Protein 2OR7 (pdb70)

Secondary structure (DSSP, 8-state):
-EEEETTS-EEE--B--HHHH-S--EEEEES-HHHHTTTTEEEEE-SSSEEEESSTTEE--S-GGGTB--EEESS--GGG-EEEEEEE--TTS-EEEEEEEEEES--/----EEEEEETTS-EEE--B--HHHH-S--EEEEESSTTT-SSTTEEEEESSSSEEEESSTTEE--S-GGGTB--EEE-S--GGG-EEEEEEE--TTS-EEEEEEEEEE-SS---

Radius of gyration: 17.03 Å; Cα contacts (8 Å, |Δi|>4): 635; chains: 2; bounding box: 55×43×37 Å

Nearest PDB structures (foldseek):
  2or7-assembly1_A  TM=1.009E+00  e=4.258E-23  Mus musculus
  2or7-assembly2_B  TM=9.920E-01  e=5.106E-20  Mus musculus
  2or8-assembly2_B  TM=9.502E-01  e=4.826E-15  Mus musculus
  3bib-assembly1_X  TM=8.360E-01  e=9.864E-11  Mus musculus
  5f7h-assembly1_B  TM=8.675E-01  e=4.072E-10  Homo sapiens

Organism: Mus musculus (NCBI:txid10090)

InterPro domains:
  IPR003599 Immunoglobulin domain subtype [SM00409] (22-127)
  IPR007110 Immunoglobulin-like domain [PS50835] (16-112)
  IPR013106 Immunoglobulin V-set domain [PF07686] (23-114)
  IPR013783 Immunoglobulin-like fold [G3DSA:2.60.40.10] (19-133)
  IPR036179 Immunoglobulin-like domain superfamily [SSF48726] (25-126)
  IPR052331 T-cell immunoglobulin and mucin domain-containing protein [PTHR47009] (3-302)

CATH classification: 2.60.40.10

B-factor: mean 20.41, std 11.14, range [7.69, 69.01]

Structure (mmCIF, N/CA/C/O backbone):
data_2OR7
#
_entry.id   2OR7
#
_cell.length_a   61.490
_cell.length_b   60.410
_cell.length_c   69.110
_cell.angle_alpha   90.00
_cell.angle_beta   115.90
_cell.angle_gamma   90.00
#
_symmetry.space_group_name_H-M   'C 1 2 1'
#
loop_
_entity.id
_entity.type
_entity.pdbx_description
1 polymer 'T-cell immunoglobulin and mucin domain-containing protein 2'
2 non-polymer 'ACETATE ION'
3 water water
#
loop_
_atom_site.group_PDB
_atom_site.id
_atom_site.type_symbol
_atom_site.label_atom_id
_atom_site.label_alt_id
_atom_site.label_comp_id
_atom_site.label_asym_id
_atom_site.label_entity_id
_atom_site.label_seq_id
_atom_site.pdbx_PDB_ins_code
_atom_site.Cartn_x
_atom_site.Cartn_y
_atom_site.Cartn_z
_atom_site.occupancy
_atom_site.B_iso_or_equiv
_atom_site.auth_seq_id
_atom_site.auth_comp_id
_atom_site.auth_asym_id
_atom_site.auth_atom_id
_atom_site.pdbx_PDB_model_num
ATOM 1 N N . ALA A 1 6 ? 46.882 23.429 22.097 1.00 33.37 6 ALA A N 1
ATOM 2 C CA . ALA A 1 6 ? 47.277 22.625 20.907 1.00 32.22 6 ALA A CA 1
ATOM 3 C C . ALA A 1 6 ? 46.067 21.958 20.260 1.00 31.36 6 ALA A C 1
ATOM 4 O O . ALA A 1 6 ? 45.261 21.321 20.940 1.00 32.49 6 ALA A O 1
ATOM 6 N N . VAL A 1 7 ? 45.938 22.116 18.946 1.00 28.53 7 VAL A N 1
ATOM 7 C CA . VAL A 1 7 ? 44.832 21.508 18.219 1.00 27.30 7 VAL A CA 1
ATOM 8 C C . VAL A 1 7 ? 45.014 19.996 18.291 1.00 26.40 7 VAL A C 1
ATOM 9 O O . VAL A 1 7 ? 46.114 19.487 18.067 1.00 26.64 7 VAL A O 1
ATOM 13 N N . GLN A 1 8 ? 43.936 19.290 18.613 1.00 25.95 8 GLN A N 1
ATOM 14 C CA . GLN A 1 8 ? 43.973 17.839 18.729 1.00 25.92 8 GLN A CA 1
ATOM 15 C C . GLN A 1 8 ? 43.488 17.160 17.458 1.00 24.43 8 GLN A C 1
ATOM 16 O O . GLN A 1 8 ? 42.433 17.501 16.919 1.00 24.34 8 GLN A O 1
ATOM 22 N N . GLY A 1 9 ? 44.268 16.192 16.991 1.00 22.68 9 GLY A N 1
ATOM 23 C CA . GLY A 1 9 ? 43.910 15.447 15.799 1.00 20.00 9 GLY A CA 1
ATOM 24 C C . GLY A 1 9 ? 43.958 13.965 16.113 1.00 17.97 9 GLY A C 1
ATOM 25 O O . GLY A 1 9 ? 44.497 13.560 17.144 1.00 18.95 9 GLY A O 1
ATOM 26 N N . LEU A 1 10 ? 43.388 13.155 15.229 1.00 17.68 10 LEU A N 1
ATOM 27 C CA . LEU A 1 10 ? 43.373 11.709 15.414 1.00 17.39 10 LEU A CA 1
ATOM 28 C C . LEU A 1 10 ? 43.926 11.049 14.160 1.00 16.30 10 LEU A C 1
ATOM 29 O O . LEU A 1 10 ? 43.429 11.284 13.059 1.00 15.53 10 LEU A O 1
ATOM 34 N N . ALA A 1 11 ? 44.949 10.218 14.334 1.00 16.20 11 ALA A N 1
ATOM 35 C CA . ALA A 1 11 ? 45.581 9.537 13.209 1.00 16.68 11 ALA A CA 1
ATOM 36 C C . ALA A 1 11 ? 44.566 8.834 12.314 1.00 16.76 11 ALA A C 1
ATOM 37 O O . ALA A 1 11 ? 43.662 8.153 12.794 1.00 17.54 11 ALA A O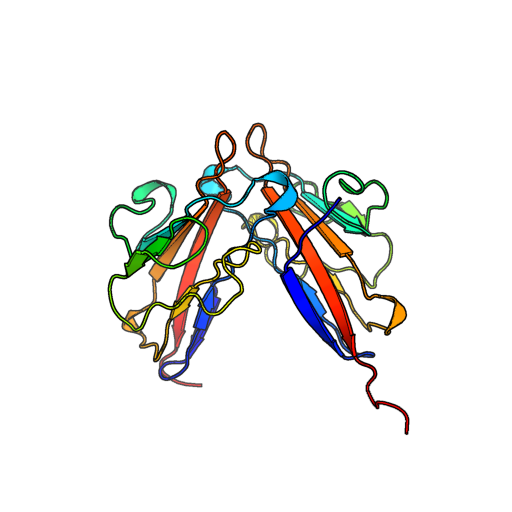 1
ATOM 39 N N . GLY A 1 12 ? 44.721 9.009 11.006 1.00 16.63 12 GLY A N 1
ATOM 40 C CA . GLY A 1 12 ? 43.812 8.381 10.067 1.00 17.28 12 GLY A CA 1
ATOM 41 C C . GLY A 1 12 ? 42.655 9.280 9.683 1.00 17.51 12 GLY A C 1
ATOM 42 O O . GLY A 1 12 ? 41.918 8.982 8.744 1.00 19.60 12 GLY A O 1
ATOM 43 N N . HIS A 1 13 ? 42.499 10.382 10.410 1.00 16.53 13 HIS A N 1
ATOM 44 C CA . HIS A 1 13 ? 41.427 11.332 10.146 1.00 16.93 13 HIS A CA 1
ATOM 45 C C . HIS A 1 13 ? 42.001 12.674 9.730 1.00 15.87 13 HIS A C 1
ATOM 46 O O . HIS A 1 13 ? 43.172 12.965 9.974 1.00 15.49 13 HIS A O 1
ATOM 53 N N . PRO A 1 14 ? 41.184 13.508 9.079 1.00 16.10 14 PRO A N 1
ATOM 54 C CA . PRO A 1 14 ? 41.693 14.817 8.672 1.00 15.46 14 PRO A CA 1
ATOM 55 C C . PRO A 1 14 ? 41.617 15.750 9.870 1.00 15.59 14 PRO A C 1
ATOM 56 O O . PRO A 1 14 ? 40.911 15.475 10.838 1.00 16.30 14 PRO A O 1
ATOM 60 N N . VAL A 1 15 ? 42.366 16.841 9.811 1.00 13.61 15 VAL A N 1
ATOM 61 C CA . VAL A 1 15 ? 42.323 17.838 10.869 1.00 14.01 15 VAL A CA 1
ATOM 62 C C . VAL A 1 15 ? 42.359 19.189 10.174 1.00 13.21 15 VAL A C 1
ATOM 63 O O . VAL A 1 15 ? 43.042 19.354 9.168 1.00 12.82 15 VAL A O 1
ATOM 67 N N . THR A 1 16 ? 41.599 20.145 10.688 1.00 12.40 16 THR A N 1
ATOM 68 C CA . THR A 1 16 ? 41.563 21.465 10.080 1.00 12.44 16 THR A CA 1
ATOM 69 C C . THR A 1 16 ? 42.075 22.542 11.025 1.00 11.87 16 THR A C 1
ATOM 70 O O . THR A 1 16 ? 41.677 22.602 12.191 1.00 13.79 16 THR A O 1
ATOM 74 N N . LEU A 1 17 ? 42.980 23.372 10.509 1.00 10.97 17 LEU A N 1
ATOM 75 C CA . LEU A 1 17 ? 43.571 24.475 11.265 1.00 10.47 17 LEU A CA 1
ATOM 76 C C . LEU A 1 17 ? 42.967 25.760 10.712 1.00 10.16 17 LEU A C 1
ATOM 77 O O . LEU A 1 17 ? 43.268 26.160 9.591 1.00 11.42 17 LEU A O 1
ATOM 82 N N . PRO A 1 18 ? 42.102 26.423 11.490 1.00 10.93 18 PRO A N 1
ATOM 83 C CA . PRO A 1 18 ? 41.481 27.658 11.009 1.00 10.58 18 PRO A CA 1
ATOM 84 C C . PRO A 1 18 ? 42.406 28.832 10.706 1.00 11.98 18 PRO A C 1
ATOM 85 O O . PRO A 1 18 ? 43.326 29.139 11.458 1.00 12.01 18 PRO A O 1
ATOM 89 N N . CYS A 1 19 ? 42.165 29.466 9.568 1.00 10.34 19 CYS A N 1
ATOM 90 C CA . CYS A 1 19 ? 42.892 30.670 9.193 1.00 10.64 19 CYS A CA 1
ATOM 91 C C . CYS A 1 19 ? 41.903 31.373 8.293 1.00 10.62 19 CYS A C 1
ATOM 92 O O . CYS A 1 19 ? 41.606 30.904 7.189 1.00 11.15 19 CYS A O 1
ATOM 95 N N . ILE A 1 20 ? 41.399 32.505 8.766 1.00 10.29 20 ILE A N 1
ATOM 96 C CA . ILE A 1 20 ? 40.374 33.240 8.048 1.00 9.72 20 ILE A CA 1
ATOM 97 C C . ILE A 1 20 ? 40.625 34.734 8.178 1.00 10.00 20 ILE A C 1
ATOM 98 O O . ILE A 1 20 ? 41.176 35.195 9.174 1.00 10.74 20 ILE A O 1
ATOM 103 N N . TYR A 1 21 ? 40.211 35.496 7.175 1.00 8.71 21 TYR A N 1
ATOM 104 C CA . TYR A 1 21 ? 40.386 36.938 7.232 1.00 8.41 21 TYR A CA 1
ATOM 105 C C . TYR A 1 21 ? 39.272 37.604 6.447 1.00 8.35 21 TYR A C 1
ATOM 106 O O . TYR A 1 21 ? 38.651 36.992 5.583 1.00 9.69 21 TYR A O 1
ATOM 115 N N . SER A 1 22 ? 39.007 38.860 6.772 1.00 8.92 22 SER A N 1
ATOM 116 C CA . SER A 1 22 ? 37.971 39.614 6.090 1.00 9.61 22 SER A CA 1
ATOM 117 C C . SER A 1 22 ? 38.495 40.134 4.760 1.00 9.66 22 SER A C 1
ATOM 118 O O . SER A 1 22 ? 39.424 40.948 4.727 1.00 11.30 22 SER A O 1
ATOM 121 N N . THR A 1 23 ? 37.908 39.664 3.665 1.00 9.54 23 THR A N 1
ATOM 122 C CA . THR A 1 23 ? 38.322 40.131 2.348 1.00 9.98 23 THR A CA 1
ATOM 123 C C . THR A 1 23 ? 37.702 41.501 2.076 1.00 11.99 23 THR A C 1
ATOM 124 O O . THR A 1 23 ? 38.165 42.244 1.209 1.00 12.95 23 THR A O 1
ATOM 128 N N . HIS A 1 24 ? 36.650 41.833 2.816 1.00 11.95 24 HIS A N 1
ATOM 129 C CA . HIS A 1 24 ? 35.996 43.125 2.655 1.00 13.28 24 HIS A CA 1
ATOM 130 C C . HIS A 1 24 ? 36.965 44.217 3.086 1.00 13.22 24 HIS A C 1
ATOM 131 O O . HIS A 1 24 ? 37.043 45.275 2.459 1.00 14.57 24 HIS A O 1
ATOM 138 N N . LEU A 1 25 ? 37.705 43.964 4.160 1.00 12.29 25 LEU A N 1
ATOM 139 C CA . LEU A 1 25 ? 38.653 44.957 4.645 1.00 11.98 25 LEU A CA 1
ATOM 140 C C . LEU A 1 25 ? 40.081 44.737 4.168 1.00 11.62 25 LEU A C 1
ATOM 141 O O . LEU A 1 25 ? 40.844 45.692 4.021 1.00 12.67 25 LEU A O 1
ATOM 146 N N . GLY A 1 26 ? 40.444 43.489 3.902 1.00 10.63 26 GLY A N 1
ATOM 147 C CA . GLY A 1 26 ? 41.801 43.228 3.467 1.00 12.27 26 GLY A CA 1
ATOM 148 C C . GLY A 1 26 ? 41.973 43.061 1.973 1.00 12.23 26 GLY A C 1
ATOM 149 O O . GLY A 1 26 ? 43.101 43.099 1.476 1.00 14.16 26 GLY A O 1
ATOM 150 N N . GLY A 1 27 ? 40.860 42.916 1.257 1.00 12.61 27 GLY A N 1
ATOM 151 C CA . GLY A 1 27 ? 40.931 42.674 -0.171 1.00 11.91 27 GLY A CA 1
ATOM 152 C C . GLY A 1 27 ? 41.239 41.192 -0.300 1.00 11.44 27 GLY A C 1
ATOM 153 O O . GLY A 1 27 ? 41.480 40.527 0.703 1.00 12.57 27 GLY A O 1
ATOM 154 N N . ILE A 1 28 ? 41.221 40.665 -1.517 1.00 9.30 28 ILE A N 1
ATOM 155 C CA . ILE A 1 28 ? 41.519 39.252 -1.726 1.00 10.38 28 ILE A CA 1
ATOM 156 C C . ILE A 1 28 ? 43.005 39.193 -2.030 1.00 11.25 28 ILE A C 1
ATOM 157 O O . ILE A 1 28 ? 43.455 39.630 -3.092 1.00 11.77 28 ILE A O 1
ATOM 162 N N . VAL A 1 29 ? 43.764 38.647 -1.085 1.00 10.83 29 VAL A N 1
ATOM 163 C CA . VAL A 1 29 ? 45.219 38.610 -1.193 1.00 9.94 29 VAL A CA 1
ATOM 164 C C . VAL A 1 29 ? 45.852 37.232 -1.005 1.00 9.25 29 VAL A C 1
ATOM 165 O O . VAL A 1 29 ? 45.223 36.311 -0.486 1.00 10.04 29 VAL A O 1
ATOM 169 N N . PRO A 1 30 ? 47.119 37.076 -1.431 1.00 9.96 30 PRO A N 1
ATOM 170 C CA . PRO A 1 30 ? 47.811 35.790 -1.291 1.00 9.50 30 PRO A CA 1
ATOM 171 C C . PRO A 1 30 ? 48.043 35.406 0.167 1.00 10.45 30 PRO A C 1
ATOM 172 O O . PRO A 1 30 ? 48.086 36.259 1.055 1.00 10.27 30 PRO A O 1
ATOM 176 N N . MET A 1 31 ? 48.197 34.111 0.405 1.00 10.13 31 MET A N 1
ATOM 177 C CA . MET A 1 31 ? 48.467 33.627 1.751 1.00 9.84 31 MET A CA 1
ATOM 178 C C . MET A 1 31 ? 49.323 32.392 1.608 1.00 10.34 31 MET A C 1
ATOM 179 O O . MET A 1 31 ? 49.452 31.837 0.517 1.00 10.40 31 MET A O 1
ATOM 184 N N . CYS A 1 32 ? 49.935 31.982 2.708 1.00 10.23 32 CYS A N 1
ATOM 185 C CA . CYS A 1 32 ? 50.737 30.778 2.685 1.00 11.05 32 CYS A CA 1
ATOM 186 C C . CYS A 1 32 ? 50.671 30.085 4.026 1.00 10.61 32 CYS A C 1
ATOM 187 O O . CYS A 1 32 ? 50.402 30.707 5.056 1.00 10.88 32 CYS A O 1
ATOM 190 N N . TRP A 1 33 ? 50.880 28.776 3.990 1.00 10.71 33 TRP A N 1
ATOM 191 C CA . TRP A 1 33 ? 50.922 27.961 5.190 1.00 10.90 33 TRP A CA 1
ATOM 192 C C . TRP A 1 33 ? 52.335 27.426 5.215 1.00 10.95 33 TRP A C 1
ATOM 193 O O . TRP A 1 33 ? 52.909 27.146 4.165 1.00 11.57 33 TRP A O 1
ATOM 204 N N . GLY A 1 34 ? 52.889 27.282 6.409 1.00 10.59 34 GLY A N 1
ATOM 205 C CA . GLY A 1 34 ? 54.234 26.757 6.525 1.00 13.05 34 GLY A CA 1
ATOM 206 C C . GLY A 1 34 ? 54.413 25.897 7.755 1.00 13.92 34 GLY A C 1
ATOM 207 O O . GLY A 1 34 ? 53.622 25.963 8.697 1.00 13.88 34 GLY A O 1
ATOM 208 N N . LEU A 1 35 ? 55.449 25.067 7.735 1.00 15.00 35 LEU A N 1
ATOM 209 C CA . LEU A 1 35 ? 55.766 24.217 8.874 1.00 16.27 35 LEU A CA 1
ATOM 210 C C . LEU A 1 35 ? 56.652 25.059 9.776 1.00 17.01 35 LEU A C 1
ATOM 211 O O . LEU A 1 35 ? 57.543 25.759 9.288 1.00 20.76 35 LEU A O 1
ATOM 216 N N . GLY A 1 36 ? 56.401 25.001 11.079 1.00 17.06 36 GLY A N 1
ATOM 217 C CA . GLY A 1 36 ? 57.189 25.770 12.023 1.00 18.35 36 GLY A CA 1
ATOM 218 C C . GLY A 1 36 ? 56.396 26.900 12.649 1.00 19.23 36 GLY A C 1
ATOM 219 O O . GLY A 1 36 ? 55.253 27.159 12.267 1.00 17.52 36 GLY A O 1
ATOM 220 N N . GLU A 1 37 ? 56.995 27.573 13.625 1.00 19.66 37 GLU A N 1
ATOM 221 C CA . GLU A 1 37 ? 56.335 28.690 14.283 1.00 21.08 37 GLU A CA 1
ATOM 222 C C . GLU A 1 37 ? 56.516 29.906 13.384 1.00 21.81 37 GLU A C 1
ATOM 223 O O . GLU A 1 37 ? 57.541 30.043 12.710 1.00 21.31 37 GLU A O 1
ATOM 229 N N . CYS A 1 38 ? 55.528 30.792 13.384 1.00 21.43 38 CYS A N 1
ATOM 230 C CA . CYS A 1 38 ? 55.561 31.972 12.522 1.00 24.18 38 CYS A CA 1
ATOM 231 C C . CYS A 1 38 ? 56.812 32.847 12.554 1.00 27.19 38 CYS A C 1
ATOM 232 O O . CYS A 1 38 ? 57.374 33.168 11.503 1.00 28.41 38 CYS A O 1
ATOM 235 N N . ARG A 1 39 ? 57.261 33.240 13.740 1.00 29.50 39 ARG A N 1
ATOM 236 C CA . ARG A 1 39 ? 58.425 34.105 13.767 1.00 33.90 39 ARG A CA 1
ATOM 237 C C . ARG A 1 39 ? 59.764 33.427 13.463 1.00 35.10 39 ARG A C 1
ATOM 238 O O . ARG A 1 39 ? 60.752 34.122 13.209 1.00 35.96 39 ARG A O 1
ATOM 246 N N . HIS A 1 40 ? 59.825 32.094 13.463 1.00 36.60 40 HIS A N 1
ATOM 247 C CA . HIS A 1 40 ? 61.108 31.462 13.156 1.00 38.69 40 HIS A CA 1
ATOM 248 C C . HIS A 1 40 ? 61.215 30.915 11.732 1.00 38.90 40 HIS A C 1
ATOM 249 O O . HIS A 1 40 ? 62.322 30.730 11.219 1.00 39.19 40 HIS A O 1
ATOM 256 N N . SER A 1 41 ? 60.078 30.702 11.073 1.00 38.75 41 SER A N 1
ATOM 257 C CA . SER A 1 41 ? 60.087 30.173 9.710 1.00 38.11 41 SER A CA 1
ATOM 258 C C . SER A 1 41 ? 59.124 30.869 8.748 1.00 36.84 41 SER A C 1
ATOM 259 O O . SER A 1 41 ? 59.362 30.902 7.539 1.00 36.44 41 SER A O 1
ATOM 262 N N . TYR A 1 42 ? 58.045 31.435 9.278 1.00 35.60 42 TYR A N 1
ATOM 263 C CA . TYR A 1 42 ? 57.056 32.061 8.416 1.00 34.27 42 TYR A CA 1
ATOM 264 C C . TYR A 1 42 ? 56.698 30.966 7.417 1.00 32.21 42 TYR A C 1
ATOM 265 O O . TYR A 1 42 ? 56.272 29.884 7.828 1.00 32.00 42 TYR A O 1
ATOM 274 N N . CYS A 1 43 ? 56.881 31.211 6.125 1.00 28.91 43 CYS A N 1
ATOM 275 C CA . CYS A 1 43 ? 56.578 30.178 5.143 1.00 26.57 43 CYS A CA 1
ATOM 276 C C . CYS A 1 43 ? 57.789 29.635 4.391 1.00 26.46 43 CYS A C 1
ATOM 277 O O . CYS A 1 43 ? 57.670 29.191 3.250 1.00 26.40 43 CYS A O 1
ATOM 280 N N . ILE A 1 44 ? 58.949 29.661 5.039 1.00 26.54 44 ILE A N 1
ATOM 281 C CA . ILE A 1 44 ? 60.177 29.152 4.433 1.00 27.53 44 ILE A CA 1
ATOM 282 C C . ILE A 1 44 ? 60.003 27.683 4.050 1.00 26.33 44 ILE A C 1
ATOM 283 O O . ILE A 1 44 ? 60.461 27.243 2.995 1.00 27.02 44 ILE A O 1
ATOM 288 N N . ARG A 1 45 ? 59.344 26.930 4.924 1.00 24.80 45 ARG A N 1
ATOM 289 C CA . ARG A 1 45 ? 59.068 25.517 4.694 1.00 23.08 45 ARG A CA 1
ATOM 290 C C . ARG A 1 45 ? 57.591 25.503 4.313 1.00 21.61 45 ARG A C 1
ATOM 291 O O . ARG A 1 45 ? 56.731 25.106 5.098 1.00 20.08 45 ARG A O 1
ATOM 299 N N . SER A 1 46 ? 57.312 25.954 3.095 1.00 20.17 46 SER A N 1
ATOM 300 C CA . SER A 1 46 ? 55.945 26.071 2.610 1.00 19.03 46 SER A CA 1
ATOM 301 C C . SER A 1 46 ? 55.153 24.793 2.403 1.00 16.77 46 SER A C 1
ATOM 302 O O . SER A 1 46 ? 55.678 23.759 1.982 1.00 18.28 46 SER A O 1
ATOM 305 N N . LEU A 1 47 ? 53.865 24.895 2.706 1.00 13.62 47 LEU A N 1
ATOM 306 C CA . LEU A 1 47 ? 52.929 23.800 2.539 1.00 13.08 47 LEU A CA 1
ATOM 307 C C . LEU A 1 47 ? 51.916 24.218 1.485 1.00 12.93 47 LEU A C 1
ATOM 308 O O . LEU A 1 47 ? 51.490 23.411 0.656 1.00 13.40 47 LEU A O 1
ATOM 313 N N . ILE A 1 48 ? 51.547 25.497 1.532 1.00 12.06 48 ILE A N 1
ATOM 314 C CA . ILE A 1 48 ? 50.555 26.066 0.628 1.00 11.91 48 ILE A CA 1
ATOM 315 C C . ILE A 1 48 ? 50.832 27.519 0.278 1.00 11.93 48 ILE A C 1
ATOM 316 O O . ILE A 1 48 ? 51.323 28.286 1.100 1.00 12.43 48 ILE A O 1
ATOM 321 N N . TRP A 1 49 ? 50.511 27.877 -0.957 1.00 12.33 49 TRP A N 1
ATOM 322 C CA . TRP A 1 49 ? 50.582 29.256 -1.418 1.00 13.05 49 TRP A CA 1
ATOM 323 C C . TRP A 1 49 ? 49.314 29.449 -2.235 1.00 12.74 49 TRP A C 1
ATOM 324 O O . TRP A 1 49 ? 48.898 28.539 -2.952 1.00 12.80 49 TRP A O 1
ATOM 335 N N . THR A 1 50 ? 48.674 30.605 -2.096 1.00 11.32 50 THR A N 1
ATOM 336 C CA . THR A 1 50 ? 47.492 30.911 -2.908 1.00 11.13 50 THR A CA 1
ATOM 337 C C . THR A 1 50 ? 47.809 32.227 -3.591 1.00 11.04 50 THR A C 1
ATOM 338 O O . THR A 1 50 ? 48.785 32.897 -3.248 1.00 13.02 50 THR A O 1
ATOM 342 N N . ASN A 1 51 ? 46.986 32.587 -4.565 1.00 11.67 51 ASN A N 1
ATOM 343 C CA . ASN A 1 51 ? 47.141 33.864 -5.244 1.00 10.94 51 ASN A CA 1
ATOM 344 C C . ASN A 1 51 ? 45.936 34.693 -4.809 1.00 11.76 51 ASN A C 1
ATOM 345 O O . ASN A 1 51 ? 45.589 35.694 -5.437 1.00 12.80 51 ASN A O 1
ATOM 350 N N . GLY A 1 52 ? 45.322 34.260 -3.707 1.00 10.55 52 GLY A N 1
ATOM 351 C CA . GLY A 1 52 ? 44.151 34.922 -3.165 1.00 10.72 52 GLY A CA 1
ATOM 352 C C . GLY A 1 52 ? 42.856 34.252 -3.591 1.00 11.02 52 GLY A C 1
ATOM 353 O O . GLY A 1 52 ? 41.852 34.323 -2.883 1.00 11.25 52 GLY A O 1
ATOM 354 N N . TYR A 1 53 ? 42.880 33.588 -4.744 1.00 10.69 53 TYR A N 1
ATOM 355 C CA . TYR A 1 53 ? 41.679 32.949 -5.277 1.00 10.38 53 TYR A CA 1
ATOM 356 C C . TYR A 1 53 ? 41.732 31.439 -5.349 1.00 11.56 53 TYR A C 1
ATOM 357 O O . TYR A 1 53 ? 40.702 30.771 -5.242 1.00 13.04 53 TYR A O 1
ATOM 366 N N . THR A 1 54 ? 42.933 30.906 -5.531 1.00 11.15 54 THR A N 1
ATOM 367 C CA . THR A 1 54 ? 43.101 29.467 -5.644 1.00 12.31 54 THR A CA 1
ATOM 368 C C . THR A 1 54 ? 44.492 29.077 -5.156 1.00 10.73 54 THR A C 1
ATOM 369 O O . THR A 1 54 ? 45.381 29.921 -5.057 1.00 11.00 54 THR A O 1
ATOM 373 N N . VAL A 1 55 ? 44.675 27.801 -4.836 1.00 10.86 55 VAL A N 1
ATOM 374 C CA . VAL A 1 55 ? 45.978 27.321 -4.396 1.00 11.24 55 VAL A CA 1
ATOM 375 C C . VAL A 1 55 ? 46.874 27.232 -5.629 1.00 12.37 55 VAL A C 1
ATOM 376 O O . VAL A 1 55 ? 46.515 26.587 -6.622 1.00 13.50 55 VAL A O 1
ATOM 380 N N . THR A 1 56 ? 48.032 27.885 -5.567 1.00 12.81 56 THR A N 1
ATOM 381 C CA . THR A 1 56 ? 48.970 27.887 -6.691 1.00 14.25 56 THR A CA 1
ATOM 382 C C . THR A 1 56 ? 50.205 27.028 -6.440 1.00 15.70 56 THR A C 1
ATOM 383 O O . THR A 1 56 ? 50.962 26.729 -7.371 1.00 17.32 56 THR A O 1
ATOM 387 N N . HIS A 1 57 ? 50.411 26.645 -5.183 1.00 14.27 57 HIS A N 1
ATOM 388 C CA . HIS A 1 57 ? 51.530 25.787 -4.800 1.00 15.95 57 HIS A CA 1
ATOM 389 C C . HIS A 1 57 ? 51.135 24.957 -3.586 1.00 14.53 57 HIS A C 1
ATOM 390 O O . HIS A 1 57 ? 50.465 25.449 -2.676 1.00 14.13 57 HIS A O 1
ATOM 397 N N . GLN A 1 58 ? 51.541 23.691 -3.578 1.00 13.78 58 GLN A N 1
ATOM 398 C CA . GLN A 1 58 ? 51.245 22.801 -2.461 1.00 14.08 58 GLN A CA 1
ATOM 399 C C . GLN A 1 58 ? 52.375 21.795 -2.302 1.00 13.58 58 GLN A C 1
ATOM 400 O O . GLN A 1 58 ? 52.868 21.256 -3.290 1.00 15.47 58 GLN A O 1
ATOM 406 N N . A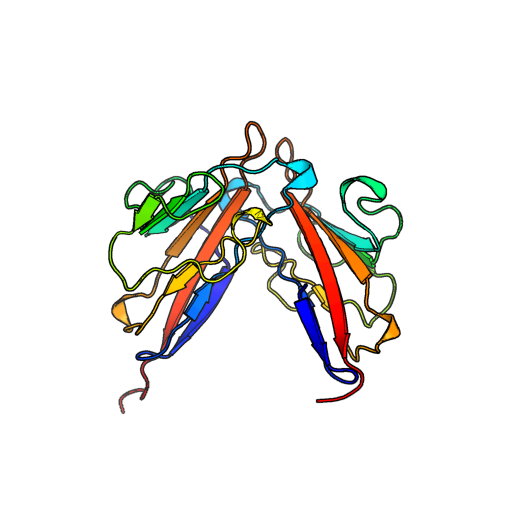RG A 1 59 ? 52.794 21.555 -1.063 1.00 13.04 59 ARG A N 1
ATOM 407 C CA . ARG A 1 59 ? 53.869 20.593 -0.799 1.00 12.61 59 ARG A CA 1
ATOM 408 C C . ARG A 1 59 ? 53.463 19.231 -1.362 1.00 14.21 59 ARG A C 1
ATOM 409 O O . ARG A 1 59 ? 54.239 18.578 -2.060 1.00 15.25 59 ARG A O 1
ATOM 417 N N . ASN A 1 60 ? 52.253 18.796 -1.028 1.00 12.65 60 ASN A N 1
ATOM 418 C CA . ASN A 1 60 ? 51.706 17.558 -1.563 1.00 11.53 60 ASN A CA 1
ATOM 419 C C . ASN A 1 60 ? 50.193 17.602 -1.409 1.00 12.24 60 ASN A C 1
ATOM 420 O O . ASN A 1 60 ? 49.655 18.505 -0.765 1.00 11.30 60 ASN A O 1
ATOM 425 N N . SER A 1 61 ? 49.511 16.649 -2.027 1.00 11.50 61 SER A N 1
ATOM 426 C CA . SER A 1 61 ? 48.055 16.613 -2.021 1.00 11.80 61 SER A CA 1
ATOM 427 C C . SER A 1 61 ? 47.337 16.486 -0.686 1.00 10.87 61 SER A C 1
ATOM 428 O O . SER A 1 61 ? 46.135 16.728 -0.620 1.00 11.80 61 SER A O 1
ATOM 431 N N . ARG A 1 62 ? 48.045 16.101 0.370 1.00 10.57 62 ARG A N 1
ATOM 432 C CA . ARG A 1 62 ? 47.409 15.981 1.673 1.00 11.98 62 ARG A CA 1
ATOM 433 C C . ARG A 1 62 ? 47.085 17.334 2.284 1.00 12.45 62 ARG A C 1
ATOM 434 O O . ARG A 1 62 ? 46.278 17.416 3.202 1.00 12.52 62 ARG A O 1
ATOM 442 N N . TYR A 1 63 ? 47.720 18.390 1.787 1.00 11.45 63 TYR A N 1
ATOM 443 C CA . TYR A 1 63 ? 47.471 19.729 2.308 1.00 11.45 63 TYR A CA 1
ATOM 444 C C . TYR A 1 63 ? 46.438 20.396 1.414 1.00 11.03 63 TYR A C 1
ATOM 445 O O . TYR A 1 63 ? 46.709 20.719 0.260 1.00 12.35 63 TYR A O 1
ATOM 454 N N . GLN A 1 64 ? 45.243 20.581 1.964 1.00 11.04 64 GLN A N 1
ATOM 455 C CA . GLN A 1 64 ? 44.128 21.142 1.219 1.00 10.82 64 GLN A CA 1
ATOM 456 C C . GLN A 1 64 ? 43.468 22.356 1.850 1.00 11.21 64 GLN A C 1
ATOM 457 O O . GLN A 1 64 ? 43.378 22.465 3.068 1.00 12.18 64 GLN A O 1
ATOM 463 N N . LEU A 1 65 ? 43.011 23.267 1.003 1.00 11.70 65 LEU A N 1
ATOM 464 C CA . LEU A 1 65 ? 42.256 24.422 1.471 1.00 11.97 65 LEU A CA 1
ATOM 465 C C . LEU A 1 65 ? 40.863 24.091 0.940 1.00 11.41 65 LEU A C 1
ATOM 466 O O . LEU A 1 65 ? 40.568 24.279 -0.241 1.00 13.40 65 LEU A O 1
ATOM 471 N N . LYS A 1 66 ? 40.018 23.558 1.816 1.00 11.14 66 LYS A N 1
ATOM 472 C CA . LYS A 1 66 ? 38.677 23.137 1.421 1.00 12.80 66 LYS A CA 1
ATOM 473 C C . LYS A 1 66 ? 37.599 24.192 1.573 1.00 13.48 66 LYS A C 1
ATOM 474 O O . LYS A 1 66 ? 36.461 23.977 1.156 1.00 14.85 66 LYS A O 1
ATOM 480 N N . GLY A 1 67 ? 37.952 25.326 2.172 1.00 13.42 67 GLY A N 1
ATOM 481 C CA . GLY A 1 67 ? 36.980 26.390 2.359 1.00 13.59 67 GLY A CA 1
ATOM 482 C C . GLY A 1 67 ? 36.911 27.321 1.169 1.00 12.55 67 GLY A C 1
ATOM 483 O O . GLY A 1 67 ? 37.571 27.090 0.155 1.00 13.29 67 GLY A O 1
ATOM 484 N N . ASN A 1 68 ? 36.101 28.370 1.280 1.00 12.54 68 ASN A N 1
ATOM 485 C CA . ASN A 1 68 ? 35.968 29.335 0.196 1.00 13.55 68 ASN A CA 1
ATOM 486 C C . ASN A 1 68 ? 37.134 30.311 0.301 1.00 11.74 68 ASN A C 1
ATOM 487 O O . ASN A 1 68 ? 37.074 31.303 1.026 1.00 12.40 68 ASN A O 1
ATOM 492 N N . ILE A 1 69 ? 38.189 30.016 -0.446 1.00 11.17 69 ILE A N 1
ATOM 493 C CA . ILE A 1 69 ? 39.408 30.812 -0.438 1.00 11.08 69 ILE A CA 1
ATOM 494 C C . ILE A 1 69 ? 39.203 32.294 -0.720 1.00 11.15 69 ILE A C 1
ATOM 495 O O . ILE A 1 69 ? 39.618 33.146 0.070 1.00 11.52 69 ILE A O 1
ATOM 500 N N . SER A 1 70 ? 38.566 32.599 -1.845 1.00 11.65 70 SER A N 1
ATOM 501 C CA . SER A 1 70 ? 38.356 33.985 -2.238 1.00 12.87 70 SER A CA 1
ATOM 502 C C . SER A 1 70 ? 37.462 34.782 -1.295 1.00 14.37 70 SER A C 1
ATOM 503 O O . SER A 1 70 ? 37.394 36.013 -1.382 1.00 14.64 70 SER A O 1
ATOM 506 N N . GLU A 1 71 ? 36.781 34.084 -0.391 1.00 13.71 71 GLU A N 1
ATOM 507 C CA . GLU A 1 71 ? 35.918 34.732 0.586 1.00 14.06 71 GLU A CA 1
ATOM 508 C C . GLU A 1 71 ? 36.602 34.850 1.936 1.00 14.15 71 GLU A C 1
ATOM 509 O O . GLU A 1 71 ? 35.985 35.251 2.927 1.00 13.99 71 GLU A O 1
ATOM 515 N N . GLY A 1 72 ? 37.884 34.493 1.968 1.00 11.38 72 GLY A N 1
ATOM 516 C CA . GLY A 1 72 ? 38.636 34.632 3.201 1.00 11.69 72 GLY A CA 1
ATOM 517 C C . GLY A 1 72 ? 38.927 33.390 4.016 1.00 10.23 72 GLY A C 1
ATOM 518 O O . GLY A 1 72 ? 39.689 33.467 4.978 1.00 11.32 72 GLY A O 1
ATOM 519 N N . ASN A 1 73 ? 38.333 32.254 3.666 1.00 10.22 73 ASN A N 1
ATOM 520 C CA . ASN A 1 73 ? 38.595 31.048 4.438 1.00 10.55 73 ASN A CA 1
ATOM 521 C C . ASN A 1 73 ? 39.749 30.267 3.845 1.00 10.16 73 ASN A C 1
ATOM 522 O O . ASN A 1 73 ? 39.585 29.506 2.886 1.00 10.57 73 ASN A O 1
ATOM 527 N N . VAL A 1 74 ? 40.928 30.473 4.422 1.00 9.41 74 VAL A N 1
ATOM 528 C CA . VAL A 1 74 ? 42.125 29.798 3.961 1.00 9.88 74 VAL A CA 1
ATOM 529 C C . VAL A 1 74 ? 42.625 28.785 4.990 1.00 9.75 74 VAL A C 1
ATOM 530 O O . VAL A 1 74 ? 43.826 28.542 5.121 1.00 9.70 74 VAL A O 1
ATOM 534 N N . SER A 1 75 ? 41.675 28.192 5.708 1.00 9.88 75 SER A N 1
ATOM 535 C CA . SER A 1 75 ? 41.973 27.177 6.717 1.00 9.35 75 SER A CA 1
ATOM 536 C C . SER A 1 75 ? 42.608 25.971 6.041 1.00 9.53 75 SER A C 1
ATOM 537 O O . SER A 1 75 ? 42.222 25.597 4.932 1.00 9.57 75 SER A O 1
ATOM 540 N N . LEU A 1 76 ? 43.584 25.375 6.714 1.00 10.46 76 LEU A N 1
ATOM 541 C CA . LEU A 1 76 ? 44.282 24.212 6.187 1.00 9.99 76 LEU A CA 1
ATOM 542 C C . LEU A 1 76 ? 43.721 22.909 6.715 1.00 10.47 76 LEU A C 1
ATOM 543 O O . LEU A 1 76 ? 43.549 22.739 7.923 1.00 11.89 76 LEU A O 1
ATOM 548 N N . THR A 1 77 ? 43.420 21.994 5.806 1.00 11.03 77 THR A N 1
ATOM 549 C CA . THR A 1 77 ? 42.965 20.679 6.212 1.00 11.55 77 THR A CA 1
ATOM 550 C C . THR A 1 77 ? 44.086 19.716 5.839 1.00 11.55 77 THR A C 1
ATOM 551 O O . THR A 1 77 ? 44.517 19.674 4.689 1.00 13.01 77 THR A O 1
ATOM 555 N N . ILE A 1 78 ? 44.597 18.986 6.823 1.00 11.12 78 ILE A N 1
ATOM 556 C CA . ILE A 1 78 ? 45.632 17.996 6.551 1.00 10.36 78 ILE A CA 1
ATOM 557 C C . ILE A 1 78 ? 44.886 16.668 6.478 1.00 11.36 78 ILE A C 1
ATOM 558 O O . ILE A 1 78 ? 44.287 16.228 7.461 1.00 12.10 78 ILE A O 1
ATOM 563 N N . GLU A 1 79 ? 44.897 16.049 5.302 1.00 11.01 79 GLU A N 1
ATOM 564 C CA . GLU A 1 79 ? 44.204 14.777 5.103 1.00 11.92 79 GLU A CA 1
ATOM 565 C C . GLU A 1 79 ? 45.023 13.584 5.599 1.00 11.42 79 GLU A C 1
ATOM 566 O O . GLU A 1 79 ? 46.250 13.630 5.610 1.00 11.95 79 GLU A O 1
ATOM 572 N N . ASN A 1 80 ? 44.330 12.522 6.007 1.00 11.49 80 ASN A N 1
ATOM 573 C CA . ASN A 1 80 ? 44.967 11.291 6.475 1.00 11.78 80 ASN A CA 1
ATOM 574 C C . ASN A 1 80 ? 46.147 11.550 7.407 1.00 11.96 80 ASN A C 1
ATOM 575 O O . ASN A 1 80 ? 47.273 11.114 7.145 1.00 11.16 80 ASN A O 1
ATOM 580 N N . THR A 1 81 ? 45.882 12.236 8.514 1.00 12.62 81 THR A N 1
ATOM 581 C CA . THR A 1 81 ? 46.944 12.564 9.454 1.00 12.67 81 THR A CA 1
ATOM 582 C C . THR A 1 81 ? 47.616 11.360 10.095 1.00 12.36 81 THR A C 1
ATOM 583 O O . THR A 1 81 ? 47.035 10.281 10.205 1.00 13.00 81 THR A O 1
ATOM 587 N N . VAL A 1 82 ? 48.864 11.564 10.492 1.00 12.04 82 VAL A N 1
ATOM 588 C CA . VAL A 1 82 ? 49.639 10.547 11.184 1.00 12.65 82 VAL A CA 1
ATOM 589 C C . VAL A 1 82 ? 50.224 11.263 12.391 1.00 12.90 82 VAL A C 1
ATOM 590 O O . VAL A 1 82 ? 50.282 12.497 12.416 1.00 12.48 82 VAL A O 1
ATOM 594 N N . VAL A 1 83 ? 50.651 10.507 13.394 1.00 13.74 83 VAL A N 1
ATOM 595 C CA . VAL A 1 83 ? 51.218 11.130 14.578 1.00 14.42 83 VAL A CA 1
ATOM 596 C C . VAL A 1 83 ? 52.394 12.028 14.206 1.00 13.73 83 VAL A C 1
ATOM 597 O O . VAL A 1 83 ? 52.656 13.028 14.875 1.00 15.38 83 VAL A O 1
ATOM 601 N N . GLY A 1 84 ? 53.075 11.684 13.114 1.00 13.00 84 GLY A N 1
ATOM 602 C CA . GLY A 1 84 ? 54.212 12.461 12.653 1.00 12.99 84 GLY A CA 1
ATOM 603 C C . GLY A 1 84 ? 53.874 13.839 12.107 1.00 13.33 84 GLY A C 1
ATOM 604 O O . GLY A 1 84 ? 54.776 14.621 11.814 1.00 15.08 84 GLY A O 1
ATOM 605 N N . ASP A 1 85 ? 52.584 14.134 11.948 1.00 12.42 85 ASP A N 1
ATOM 606 C CA . ASP A 1 85 ? 52.174 15.452 11.460 1.00 11.97 85 ASP A CA 1
ATOM 607 C C . ASP A 1 85 ? 52.158 16.439 12.622 1.00 14.08 85 ASP A C 1
ATOM 608 O O . ASP A 1 85 ? 51.976 17.637 12.423 1.00 14.48 85 ASP A O 1
ATOM 613 N N . GLY A 1 86 ? 52.329 15.938 13.839 1.00 14.09 86 GLY A N 1
ATOM 614 C CA . GLY A 1 86 ? 52.324 16.830 14.984 1.00 13.88 86 GLY A CA 1
ATOM 615 C C . GLY A 1 86 ? 53.443 17.846 14.882 1.00 12.99 86 GLY A C 1
ATOM 616 O O . GLY A 1 86 ? 54.478 17.592 14.266 1.00 15.32 86 GLY A O 1
ATOM 617 N N . GLY A 1 87 ? 53.241 19.011 15.483 1.00 12.87 87 GLY A N 1
ATOM 618 C CA . GLY A 1 87 ? 54.266 20.031 15.432 1.00 13.94 87 GLY A CA 1
ATOM 619 C C . GLY A 1 87 ? 53.678 21.395 15.157 1.00 12.82 87 GLY A C 1
ATOM 620 O O . GLY A 1 87 ? 52.458 21.540 15.054 1.00 14.29 87 GLY A O 1
ATOM 621 N N . PRO A 1 88 ? 54.528 22.419 15.039 1.00 13.16 88 PRO A N 1
ATOM 622 C CA . PRO A 1 88 ? 54.082 23.789 14.777 1.00 13.02 88 PRO A CA 1
ATOM 623 C C . PRO A 1 88 ? 53.748 24.090 13.323 1.00 12.17 88 PRO A C 1
ATOM 624 O O . PRO A 1 88 ? 54.425 23.628 12.406 1.00 13.53 88 PRO A O 1
ATOM 628 N N . TYR A 1 89 ? 52.682 24.863 13.128 1.00 11.36 89 TYR A N 1
ATOM 629 C CA . TYR A 1 89 ? 52.256 25.287 11.800 1.00 10.71 89 TYR A CA 1
ATOM 630 C C . TYR A 1 89 ? 52.005 26.780 11.863 1.00 12.03 89 TYR A C 1
ATOM 631 O O . TYR A 1 89 ? 51.608 27.299 12.907 1.00 13.18 89 TYR A O 1
ATOM 640 N N . CYS A 1 90 ? 52.236 27.460 10.746 1.00 11.31 90 CYS A N 1
ATOM 641 C CA . CYS A 1 90 ? 52.032 28.899 10.672 1.00 12.22 90 CYS A CA 1
ATOM 642 C C . CYS A 1 90 ? 51.228 29.290 9.443 1.00 11.46 90 CYS A C 1
ATOM 643 O O . CYS A 1 90 ? 51.481 28.808 8.335 1.00 11.00 90 CYS A O 1
ATOM 646 N N . CYS A 1 91 ? 50.239 30.149 9.661 1.00 10.47 91 CYS A N 1
ATOM 647 C CA . CYS A 1 91 ? 49.440 30.693 8.573 1.00 11.59 91 CYS A CA 1
ATOM 648 C C . CYS A 1 91 ? 49.814 32.168 8.432 1.00 11.31 91 CYS A C 1
ATOM 649 O O . CYS A 1 91 ? 49.927 32.874 9.432 1.00 11.08 91 CYS A O 1
ATOM 652 N N . VAL A 1 92 ? 50.033 32.621 7.203 1.00 9.70 92 VAL A N 1
ATOM 653 C CA . VAL A 1 92 ? 50.340 34.027 6.956 1.00 11.16 92 VAL A CA 1
ATOM 654 C C . VAL A 1 92 ? 49.445 34.524 5.827 1.00 10.44 92 VAL A C 1
ATOM 655 O O . VAL A 1 92 ? 49.471 33.977 4.725 1.00 10.54 92 VAL A O 1
ATOM 659 N N . VAL A 1 93 ? 48.627 35.536 6.102 1.00 10.49 93 VAL A N 1
ATOM 660 C CA . VAL A 1 93 ? 47.791 36.109 5.051 1.00 10.48 93 VAL A CA 1
ATOM 661 C C . VAL A 1 93 ? 48.468 37.434 4.735 1.00 10.10 93 VAL A C 1
ATOM 662 O O . VAL A 1 93 ? 48.562 38.311 5.595 1.00 10.66 93 VAL A O 1
ATOM 666 N N . GLU A 1 94 ? 48.957 37.559 3.505 1.00 10.85 94 GLU A N 1
ATOM 667 C CA . GLU A 1 94 ? 49.691 38.751 3.084 1.00 11.94 94 GLU A CA 1
ATOM 668 C C . GLU A 1 94 ? 48.827 39.956 2.746 1.00 11.07 94 GLU A C 1
ATOM 669 O O . GLU A 1 94 ? 48.798 40.430 1.606 1.00 11.61 94 GLU A O 1
ATOM 675 N N . ILE A 1 95 ? 48.119 40.445 3.757 1.00 10.58 95 ILE A N 1
ATOM 676 C CA . ILE A 1 95 ? 47.259 41.611 3.620 1.00 10.28 95 ILE A CA 1
ATOM 677 C C . ILE A 1 95 ? 48.204 42.812 3.642 1.00 12.05 95 ILE A C 1
ATOM 678 O O . ILE A 1 95 ? 48.829 43.090 4.662 1.00 11.83 95 ILE A O 1
ATOM 683 N N . PRO A 1 96 ? 48.323 43.541 2.520 1.00 12.16 96 PRO A N 1
ATOM 684 C CA . PRO A 1 96 ? 49.230 44.694 2.499 1.00 12.49 96 PRO A CA 1
ATOM 685 C C . PRO A 1 96 ? 49.102 45.644 3.684 1.00 13.53 96 PRO A C 1
ATOM 686 O O . PRO A 1 96 ? 48.025 46.176 3.954 1.00 13.48 96 PRO A O 1
ATOM 690 N N . GLY A 1 97 ? 50.214 45.846 4.387 1.00 14.55 97 GLY A N 1
ATOM 691 C CA . GLY A 1 97 ? 50.225 46.746 5.525 1.00 15.97 97 GLY A CA 1
ATOM 692 C C . GLY A 1 97 ? 49.643 46.195 6.809 1.00 16.10 97 GLY A C 1
ATOM 693 O O . GLY A 1 97 ? 49.663 46.871 7.836 1.00 18.06 97 GLY A O 1
ATOM 694 N N . ALA A 1 98 ? 49.130 44.969 6.769 1.00 14.59 98 ALA A N 1
ATOM 695 C CA . ALA A 1 98 ? 48.535 44.378 7.962 1.00 11.85 98 ALA A CA 1
ATOM 696 C C . ALA A 1 98 ? 48.468 42.860 7.874 1.00 10.94 98 ALA A C 1
ATOM 697 O O . ALA A 1 98 ? 47.390 42.268 7.961 1.00 11.97 98 ALA A O 1
ATOM 699 N N . PHE A 1 99 ? 49.625 42.230 7.705 1.00 11.24 99 PHE A N 1
ATOM 700 C CA . PHE A 1 99 ? 49.675 40.771 7.611 1.00 9.89 99 PHE A CA 1
ATOM 701 C C . PHE A 1 99 ? 49.009 40.107 8.813 1.00 11.01 99 PHE A C 1
ATOM 702 O O . PHE A 1 99 ? 49.134 40.570 9.949 1.00 12.19 99 PHE A O 1
ATOM 710 N N . HIS A 1 100 ? 48.291 39.019 8.552 1.00 10.62 100 HIS A N 1
ATOM 711 C CA . HIS A 1 100 ? 47.641 38.253 9.615 1.00 9.73 100 HIS A CA 1
ATOM 712 C C . HIS A 1 100 ? 48.459 36.978 9.805 1.00 10.33 100 HIS A C 1
ATOM 713 O O . HIS A 1 100 ? 48.817 36.310 8.833 1.00 10.68 100 HIS A O 1
ATOM 720 N N . PHE A 1 101 ? 48.763 36.662 11.059 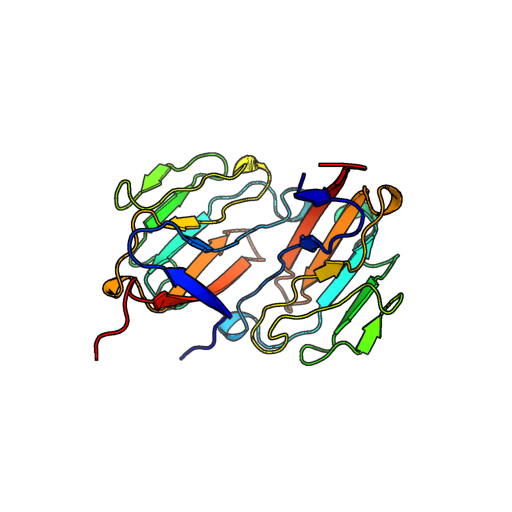1.00 9.25 101 PHE A N 1
ATOM 721 C CA . PHE A 1 101 ? 49.547 35.479 11.398 1.00 10.10 101 PHE A CA 1
ATOM 722 C C . PHE A 1 101 ? 48.792 34.615 12.391 1.00 10.79 101 PHE A C 1
ATOM 723 O O . PHE A 1 101 ? 48.084 35.130 13.251 1.00 10.86 101 PHE A O 1
ATOM 731 N N . VAL A 1 102 ? 48.934 33.299 12.262 1.00 10.97 102 VAL A N 1
ATOM 732 C CA . VAL A 1 102 ? 48.323 32.388 13.220 1.00 11.10 102 VAL A CA 1
ATOM 733 C C . VAL A 1 102 ? 49.307 31.254 13.482 1.00 11.63 102 VAL A C 1
ATOM 734 O O . VAL A 1 102 ? 49.830 30.652 12.547 1.00 12.18 102 VAL A O 1
ATOM 738 N N . ASP A 1 103 ? 49.572 30.998 14.760 1.00 10.85 103 ASP A N 1
ATOM 739 C CA . ASP A 1 103 ? 50.474 29.931 15.182 1.00 14.13 103 ASP A CA 1
ATOM 740 C C . ASP A 1 103 ? 49.658 28.784 15.761 1.00 13.23 103 ASP A C 1
ATOM 741 O O . ASP A 1 103 ? 48.770 28.998 16.590 1.00 16.01 103 ASP A O 1
ATOM 746 N N . TYR A 1 104 ? 49.954 27.570 15.317 1.00 13.12 104 TYR A N 1
ATOM 747 C CA . TYR A 1 104 ? 49.277 26.386 15.820 1.00 13.45 104 TYR A CA 1
ATOM 748 C C . TYR A 1 104 ? 50.288 25.345 16.247 1.00 13.01 104 TYR A C 1
ATOM 749 O O . TYR A 1 104 ? 51.363 25.239 15.663 1.00 13.99 104 TYR A O 1
ATOM 758 N N . MET A 1 105 ? 49.937 24.591 17.279 1.00 16.52 105 MET A N 1
ATOM 759 C CA . MET A 1 105 ? 50.770 23.485 17.733 1.00 17.65 105 MET A CA 1
ATOM 760 C C . MET A 1 105 ? 49.825 22.304 17.582 1.00 18.14 105 MET A C 1
ATOM 761 O O . MET A 1 105 ? 48.864 22.165 18.338 1.00 20.02 105 MET A O 1
ATOM 766 N N . LEU A 1 106 ? 50.073 21.473 16.576 1.00 16.13 106 LEU A N 1
ATOM 767 C CA . LEU A 1 106 ? 49.218 20.327 16.328 1.00 15.53 106 LEU A CA 1
ATOM 768 C C . LEU A 1 106 ? 49.709 19.073 17.025 1.00 15.88 106 LEU A C 1
ATOM 769 O O . LEU A 1 106 ? 50.899 18.767 17.020 1.00 16.20 106 LEU A O 1
ATOM 774 N N . GLU A 1 107 ? 48.773 18.368 17.644 1.00 17.36 107 GLU A N 1
ATOM 775 C CA . GLU A 1 107 ? 49.071 17.117 18.319 1.00 19.33 107 GLU A CA 1
ATOM 776 C C . GLU A 1 107 ? 48.130 16.059 17.769 1.00 18.68 107 GLU A C 1
ATOM 777 O O . GLU A 1 107 ? 46.919 16.125 17.972 1.00 18.88 107 GLU A O 1
ATOM 783 N N . VAL A 1 108 ? 48.685 15.092 17.051 1.00 17.82 108 VAL A N 1
ATOM 784 C CA . VAL A 1 108 ? 47.872 14.023 16.497 1.00 17.84 108 VAL A CA 1
ATOM 785 C C . VAL A 1 108 ? 48.064 12.793 17.378 1.00 18.11 108 VAL A C 1
ATOM 786 O O . VAL A 1 108 ? 49.187 12.329 17.570 1.00 18.77 108 VAL A O 1
ATOM 790 N N . LYS A 1 109 ? 46.965 12.292 17.932 1.00 19.31 109 LYS A N 1
ATOM 791 C CA . LYS A 1 109 ? 47.006 11.117 18.800 1.00 21.74 109 LYS A CA 1
ATOM 792 C C . LYS A 1 109 ? 46.950 9.848 17.972 1.00 21.32 109 LYS A C 1
ATOM 793 O O . LYS A 1 109 ? 46.253 9.793 16.959 1.00 19.88 109 LYS A O 1
ATOM 799 N N . PRO A 1 110 ? 47.674 8.802 18.400 1.00 22.77 110 PRO A N 1
ATOM 800 C CA . PRO A 1 110 ? 47.697 7.527 17.679 1.00 24.87 110 PRO A CA 1
ATOM 801 C C . PRO A 1 110 ? 46.325 6.860 17.626 1.00 27.18 110 PRO A C 1
ATOM 802 O O . PRO A 1 110 ? 45.910 6.346 16.586 1.00 26.84 110 PRO A O 1
ATOM 806 N N . GLU A 1 111 ? 45.623 6.857 18.752 1.00 30.95 111 GLU A N 1
ATOM 807 C CA . GLU A 1 111 ? 44.287 6.281 18.811 1.00 34.81 111 GLU A CA 1
ATOM 808 C C . GLU A 1 111 ? 43.356 7.186 19.613 1.00 37.32 111 GLU A C 1
ATOM 809 O O . GLU A 1 111 ? 43.799 8.111 20.316 1.00 36.37 111 GLU A O 1
ATOM 815 N N . LEU A 1 112 ? 42.074 6.829 19.513 1.00 39.61 112 LEU A N 1
ATOM 816 C CA . LEU A 1 112 ? 40.911 7.469 20.139 1.00 42.42 112 LEU A CA 1
ATOM 817 C C . LEU A 1 112 ? 39.939 8.050 19.117 1.00 43.87 112 LEU A C 1
ATOM 818 O O . LEU A 1 112 ? 38.849 7.510 18.928 1.00 44.58 112 LEU A O 1
ATOM 823 N N . MET B 1 1 ? 30.338 47.330 1.038 1.00 67.44 1 MET B N 1
ATOM 824 C CA . MET B 1 1 ? 29.107 46.786 1.673 1.00 67.34 1 MET B CA 1
ATOM 825 C C . MET B 1 1 ? 29.341 45.487 2.466 1.00 67.05 1 MET B C 1
ATOM 826 O O . MET B 1 1 ? 29.000 45.439 3.640 1.00 67.30 1 MET B O 1
ATOM 831 N N . GLU B 1 2 ? 29.925 44.451 1.850 1.00 66.40 2 GLU B N 1
ATOM 832 C CA . GLU B 1 2 ? 30.170 43.172 2.543 1.00 65.50 2 GLU B CA 1
ATOM 833 C C . GLU B 1 2 ? 30.913 42.066 1.781 1.00 64.47 2 GLU B C 1
ATOM 834 O O . GLU B 1 2 ? 31.467 42.286 0.700 1.00 64.69 2 GLU B O 1
ATOM 840 N N . SER B 1 3 ? 30.906 40.884 2.407 1.00 63.01 3 SER B N 1
ATOM 841 C CA . SER B 1 3 ? 31.502 39.624 1.930 1.00 61.13 3 SER B CA 1
ATOM 842 C C . SER B 1 3 ? 31.860 38.820 3.182 1.00 59.63 3 SER B C 1
ATOM 843 O O . SER B 1 3 ? 32.460 39.363 4.104 1.00 59.86 3 SER B O 1
ATOM 846 N N . HIS B 1 4 ? 31.501 37.536 3.243 1.00 57.33 4 HIS B N 1
ATOM 847 C CA . HIS B 1 4 ? 31.789 36.750 4.459 1.00 54.80 4 HIS B CA 1
ATOM 848 C C . HIS B 1 4 ? 32.175 35.272 4.308 1.00 52.68 4 HIS B C 1
ATOM 849 O O . HIS B 1 4 ? 32.401 34.774 3.207 1.00 52.91 4 HIS B O 1
ATOM 856 N N . THR B 1 5 ? 32.230 34.597 5.459 1.00 49.33 5 THR B N 1
ATOM 857 C CA . THR B 1 5 ? 32.556 33.173 5.583 1.00 45.86 5 THR B CA 1
ATOM 858 C C . THR B 1 5 ? 31.342 32.521 6.284 1.00 42.62 5 THR B C 1
ATOM 859 O O . THR B 1 5 ? 30.966 32.945 7.379 1.00 39.98 5 THR B O 1
ATOM 863 N N . ALA B 1 6 ? 30.756 31.490 5.660 1.00 39.15 6 ALA B N 1
ATOM 864 C CA . ALA B 1 6 ? 29.521 30.823 6.133 1.00 36.87 6 ALA B CA 1
ATOM 865 C C . ALA B 1 6 ? 29.473 29.742 7.233 1.00 34.29 6 ALA B C 1
ATOM 866 O O . ALA B 1 6 ? 29.372 28.552 6.924 1.00 34.39 6 ALA B O 1
ATOM 868 N N . VAL B 1 7 ? 29.478 30.142 8.505 1.00 29.80 7 VAL B N 1
ATOM 869 C CA . VAL B 1 7 ? 29.399 29.170 9.605 1.00 26.92 7 VAL B CA 1
ATOM 870 C C . VAL B 1 7 ? 27.963 28.672 9.778 1.00 25.47 7 VAL B C 1
ATOM 871 O O . VAL B 1 7 ? 27.014 29.449 9.684 1.00 23.77 7 VAL B O 1
ATOM 875 N N . GLN B 1 8 ? 27.814 27.376 10.041 1.00 24.01 8 GLN B N 1
ATOM 876 C CA . GLN B 1 8 ? 26.494 26.766 10.195 1.00 24.32 8 GLN B CA 1
ATOM 877 C C . GLN B 1 8 ? 26.193 26.345 11.631 1.00 22.54 8 GLN B C 1
ATOM 878 O O . GLN B 1 8 ? 27.005 25.678 12.273 1.00 22.48 8 GLN B O 1
ATOM 884 N N . GLY B 1 9 ? 25.017 26.727 12.118 1.00 19.87 9 GLY B N 1
ATOM 885 C CA . GLY B 1 9 ? 24.615 26.367 13.462 1.00 18.50 9 GLY B CA 1
ATOM 886 C C . GLY B 1 9 ? 23.247 25.711 13.461 1.00 18.23 9 GLY B C 1
ATOM 887 O O . GLY B 1 9 ? 22.523 25.769 12.467 1.00 17.24 9 GLY B O 1
ATOM 888 N N . LEU B 1 10 ? 22.899 25.077 14.576 1.00 17.46 10 LEU B N 1
ATOM 889 C CA . LEU B 1 10 ? 21.604 24.418 14.717 1.00 17.03 10 LEU B CA 1
ATOM 890 C C . LEU B 1 10 ? 20.888 25.038 15.909 1.00 16.47 10 LEU B C 1
ATOM 891 O O . LEU B 1 10 ? 21.431 25.067 17.012 1.00 17.81 10 LEU B O 1
ATOM 896 N N . ALA B 1 11 ? 19.674 25.535 15.690 1.00 16.48 11 ALA B N 1
ATOM 897 C CA . ALA B 1 11 ? 18.905 26.167 16.760 1.00 17.67 11 ALA B CA 1
ATOM 898 C C . ALA B 1 11 ? 18.814 25.294 18.006 1.00 18.58 11 ALA B C 1
ATOM 899 O O . ALA B 1 11 ? 18.540 24.096 17.924 1.00 20.27 11 ALA B O 1
ATOM 901 N N . GLY B 1 12 ? 19.045 25.911 19.160 1.00 18.13 12 GLY B N 1
ATOM 902 C CA . GLY B 1 12 ? 18.993 25.192 20.421 1.00 19.47 12 GLY B CA 1
ATOM 903 C C . GLY B 1 12 ? 20.339 24.623 20.814 1.00 19.52 12 GLY B C 1
ATOM 904 O O . GLY B 1 12 ? 20.485 24.023 21.880 1.00 21.57 12 GLY B O 1
ATOM 905 N N . HIS B 1 13 ? 21.330 24.808 19.950 1.00 19.03 13 HIS B N 1
ATOM 906 C CA . HIS B 1 13 ? 22.667 24.301 20.214 1.00 18.99 13 HIS B CA 1
ATOM 907 C C . HIS B 1 13 ? 23.702 25.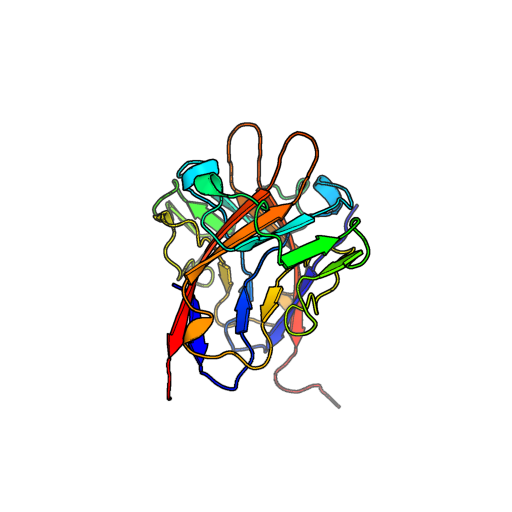400 20.062 1.00 18.44 13 HIS B C 1
ATOM 908 O O . HIS B 1 13 ? 23.443 26.427 19.435 1.00 17.14 13 HIS B O 1
ATOM 915 N N . PRO B 1 14 ? 24.889 25.204 20.648 1.00 18.09 14 PRO B N 1
ATOM 916 C CA . PRO B 1 14 ? 25.927 26.227 20.538 1.00 17.28 14 PRO B CA 1
ATOM 917 C C . PRO B 1 14 ? 26.631 26.190 19.188 1.00 16.86 14 PRO B C 1
ATOM 918 O O . PRO B 1 14 ? 26.616 25.176 18.488 1.00 18.13 14 PRO B O 1
ATOM 922 N N . VAL B 1 15 ? 27.234 27.313 18.821 1.00 15.15 15 VAL B N 1
ATOM 923 C CA . VAL B 1 15 ? 27.981 27.403 17.582 1.00 14.83 15 VAL B CA 1
ATOM 924 C C . VAL B 1 15 ? 29.222 28.226 17.896 1.00 13.63 15 VAL B C 1
ATOM 925 O O . VAL B 1 15 ? 29.166 29.152 18.708 1.00 14.40 15 VAL B O 1
ATOM 929 N N . THR B 1 16 ? 30.339 27.878 17.274 1.00 12.95 16 THR B N 1
ATOM 930 C CA . THR B 1 16 ? 31.586 28.591 17.511 1.00 14.23 16 THR B CA 1
ATOM 931 C C . THR B 1 16 ? 32.117 29.229 16.240 1.00 14.91 16 THR B C 1
ATOM 932 O O . THR B 1 16 ? 32.150 28.600 15.186 1.00 15.74 16 THR B O 1
ATOM 936 N N . LEU B 1 17 ? 32.512 30.494 16.351 1.00 13.28 17 LEU B N 1
ATOM 937 C CA . LEU B 1 17 ? 33.061 31.242 15.223 1.00 13.22 17 LEU B CA 1
ATOM 938 C C . LEU B 1 17 ? 34.546 31.408 15.513 1.00 13.57 17 LEU B C 1
ATOM 939 O O . LEU B 1 17 ? 34.935 32.168 16.396 1.00 13.26 17 LEU B O 1
ATOM 944 N N . PRO B 1 18 ? 35.399 30.691 14.776 1.00 13.69 18 PRO B N 1
ATOM 945 C CA . PRO B 1 18 ? 36.841 30.799 15.014 1.00 13.69 18 PRO B CA 1
ATOM 946 C C . PRO B 1 18 ? 37.496 32.146 14.730 1.00 13.66 18 PRO B C 1
ATOM 947 O O . PRO B 1 18 ? 37.292 32.749 13.682 1.00 14.79 18 PRO B O 1
ATOM 951 N N . CYS B 1 19 ? 38.279 32.617 15.693 1.00 11.33 19 CYS B N 1
ATOM 952 C CA . CYS B 1 19 ? 39.028 33.852 15.533 1.00 11.11 19 CYS B CA 1
ATOM 953 C C . CYS B 1 19 ? 40.270 33.619 16.358 1.00 11.68 19 CYS B C 1
ATOM 954 O O . CYS B 1 19 ? 40.200 33.513 17.583 1.00 11.96 19 CYS B O 1
ATOM 957 N N . ILE B 1 20 ? 41.404 33.545 15.675 1.00 11.61 20 ILE B N 1
ATOM 958 C CA . ILE B 1 20 ? 42.673 33.245 16.318 1.00 12.29 20 ILE B CA 1
ATOM 959 C C . ILE B 1 20 ? 43.790 34.105 15.728 1.00 12.50 20 ILE B C 1
ATOM 960 O O . ILE B 1 20 ? 43.743 34.479 14.556 1.00 12.75 20 ILE B O 1
ATOM 965 N N . TYR B 1 21 ? 44.793 34.431 16.539 1.00 11.39 21 TYR B N 1
ATOM 966 C CA . TYR B 1 21 ? 45.912 35.219 16.044 1.00 10.95 21 TYR B CA 1
ATOM 967 C C . TYR B 1 21 ? 47.186 34.836 16.786 1.00 11.81 21 TYR B C 1
ATOM 968 O O . TYR B 1 21 ? 47.136 34.301 17.901 1.00 12.25 21 TYR B O 1
ATOM 977 N N . SER B 1 22 ? 48.324 35.086 16.150 1.00 11.77 22 SER B N 1
ATOM 978 C CA . SER B 1 22 ? 49.620 34.777 16.744 1.00 12.85 22 SER B CA 1
ATOM 979 C C . SER B 1 22 ? 49.997 35.869 17.729 1.00 12.79 22 SER B C 1
ATOM 980 O O . SER B 1 22 ? 50.151 37.028 17.347 1.00 13.63 22 SER B O 1
ATOM 983 N N . THR B 1 23 ? 50.129 35.504 19.000 1.00 14.34 23 THR B N 1
ATOM 984 C CA . THR B 1 23 ? 50.501 36.482 20.011 1.00 14.87 23 THR B CA 1
ATOM 985 C C . THR B 1 23 ? 51.993 36.773 19.955 1.00 17.66 23 THR B C 1
ATOM 986 O O . THR B 1 23 ? 52.442 37.814 20.431 1.00 17.62 23 THR B O 1
ATOM 990 N N . HIS B 1 24 ? 52.769 35.865 19.372 1.00 18.57 24 HIS B N 1
ATOM 991 C CA . HIS B 1 24 ? 54.204 36.103 19.266 1.00 20.20 24 HIS B CA 1
ATOM 992 C C . HIS B 1 24 ? 54.470 37.211 18.253 1.00 20.89 24 HIS B C 1
ATOM 993 O O . HIS B 1 24 ? 55.408 37.990 18.407 1.00 22.59 24 HIS B O 1
ATOM 1000 N N . LEU B 1 25 ? 53.633 37.283 17.222 1.00 18.83 25 LEU B N 1
ATOM 1001 C CA . LEU B 1 25 ? 53.794 38.302 16.193 1.00 18.99 25 LEU B CA 1
ATOM 1002 C C . LEU B 1 25 ? 53.002 39.572 16.464 1.00 18.32 25 LEU B C 1
ATOM 1003 O O . LEU B 1 25 ? 53.435 40.663 16.098 1.00 19.13 25 LEU B O 1
ATOM 1008 N N . GLY B 1 26 ? 51.847 39.445 17.106 1.00 17.24 26 GLY B N 1
ATOM 1009 C CA . GLY B 1 26 ? 51.048 40.631 17.354 1.00 16.82 26 GLY B CA 1
ATOM 1010 C C . GLY B 1 26 ? 50.957 41.062 18.801 1.00 17.29 26 GLY B C 1
ATOM 1011 O O . GLY B 1 26 ? 50.305 42.060 19.107 1.00 17.85 26 GLY B O 1
ATOM 1012 N N . GLY B 1 27 ? 51.633 40.332 19.683 1.00 15.77 27 GLY B N 1
ATOM 1013 C CA . GLY B 1 27 ? 51.571 40.640 21.100 1.00 16.86 27 GLY B CA 1
ATOM 1014 C C . GLY B 1 27 ? 50.237 40.147 21.625 1.00 16.93 27 GLY B C 1
ATOM 1015 O O . GLY B 1 27 ? 49.460 39.564 20.873 1.00 17.74 27 GLY B O 1
ATOM 1016 N N . ILE B 1 28 ? 49.973 40.349 22.911 1.00 16.68 28 ILE B N 1
ATOM 1017 C CA . ILE B 1 28 ? 48.700 39.938 23.495 1.00 16.68 28 ILE B CA 1
ATOM 1018 C C . ILE B 1 28 ? 47.892 41.223 23.586 1.00 16.93 28 ILE B C 1
ATOM 1019 O O . ILE B 1 28 ? 48.187 42.099 24.400 1.00 17.40 28 ILE B O 1
ATOM 1024 N N . VAL B 1 29 ? 46.865 41.332 22.748 1.00 15.03 29 VAL B N 1
ATOM 1025 C CA . VAL B 1 29 ? 46.069 42.554 22.680 1.00 13.39 29 VAL B CA 1
ATOM 1026 C C . VAL B 1 29 ? 44.557 42.397 22.848 1.00 13.67 29 VAL B C 1
ATOM 1027 O O . VAL B 1 29 ? 44.016 41.304 22.720 1.00 14.33 29 VAL B O 1
ATOM 1031 N N . PRO B 1 30 ? 43.857 43.506 23.126 1.00 13.17 30 PRO B N 1
ATOM 1032 C CA . PRO B 1 30 ? 42.403 43.467 23.300 1.00 12.85 30 PRO B CA 1
ATOM 1033 C C . PRO B 1 30 ? 41.717 43.095 21.990 1.00 12.94 30 PRO B C 1
ATOM 1034 O O . PRO B 1 30 ? 42.260 43.322 20.901 1.00 11.97 30 PRO B O 1
ATOM 1038 N N . MET B 1 31 ? 40.530 42.511 22.104 1.00 12.81 31 MET B N 1
ATOM 1039 C CA . MET B 1 31 ? 39.746 42.146 20.933 1.00 11.90 31 MET B CA 1
ATOM 1040 C C . MET B 1 31 ? 38.287 42.328 21.284 1.00 13.02 31 MET B C 1
ATOM 1041 O O . MET B 1 31 ? 37.923 42.418 22.458 1.00 13.43 31 MET B O 1
ATOM 1046 N N . CYS B 1 32 ? 37.447 42.407 20.265 1.00 12.98 32 CYS B N 1
ATOM 1047 C CA . CYS B 1 32 ? 36.029 42.524 20.508 1.00 13.82 32 CYS B CA 1
ATOM 1048 C C . CYS B 1 32 ? 35.263 41.795 19.419 1.00 13.50 32 CYS B C 1
ATOM 1049 O O . CYS B 1 32 ? 35.763 41.594 18.303 1.00 12.35 32 CYS B O 1
ATOM 1052 N N . TRP B 1 33 ? 34.067 41.353 19.779 1.00 12.07 33 TRP B N 1
ATOM 1053 C CA . TRP B 1 33 ? 33.165 40.690 18.855 1.00 12.21 33 TRP B CA 1
ATOM 1054 C C . TRP B 1 33 ? 31.990 41.627 18.717 1.00 13.27 33 TRP B C 1
ATOM 1055 O O . TRP B 1 33 ? 31.506 42.167 19.712 1.00 13.85 33 TRP B O 1
ATOM 1066 N N . GLY B 1 34 ? 31.523 41.813 17.491 1.00 12.58 34 GLY B N 1
ATOM 1067 C CA . GLY B 1 34 ? 30.391 42.691 17.288 1.00 13.76 34 GLY B CA 1
ATOM 1068 C C . GLY B 1 34 ? 29.344 42.097 16.370 1.00 15.26 34 GLY B C 1
ATOM 1069 O O . GLY B 1 34 ? 29.624 41.187 15.590 1.00 13.45 34 GLY B O 1
ATOM 1070 N N . LEU B 1 35 ? 28.120 42.596 16.494 1.00 16.32 35 LEU B N 1
ATOM 1071 C CA . LEU B 1 35 ? 27.024 42.159 15.643 1.00 17.57 35 LEU B CA 1
ATOM 1072 C C . LEU B 1 35 ? 27.143 42.960 14.360 1.00 17.63 35 LEU B C 1
ATOM 1073 O O . LEU B 1 35 ? 27.332 44.170 14.402 1.00 20.89 35 LEU B O 1
ATOM 1078 N N . GLY B 1 36 ? 27.026 42.291 13.221 1.00 17.22 36 GLY B N 1
ATOM 1079 C CA . GLY B 1 36 ? 27.126 42.991 11.957 1.00 17.54 36 GLY B CA 1
ATOM 1080 C C . GLY B 1 36 ? 28.463 42.799 11.272 1.00 17.34 36 GLY B C 1
ATOM 1081 O O . GLY B 1 36 ? 29.368 42.161 11.808 1.00 15.97 36 GLY B O 1
ATOM 1082 N N . GLU B 1 37 ? 28.579 43.364 10.076 1.00 19.17 37 GLU B N 1
ATOM 1083 C CA . GLU B 1 37 ? 29.798 43.261 9.282 1.00 21.13 37 GLU B CA 1
ATOM 1084 C C . GLU B 1 37 ? 30.924 44.111 9.845 1.00 21.18 37 GLU B C 1
ATOM 1085 O O . GLU B 1 37 ? 30.691 45.116 10.515 1.00 21.18 37 GLU B O 1
ATOM 1091 N N . CYS B 1 38 ? 32.151 43.702 9.549 1.00 20.60 38 CYS B N 1
ATOM 1092 C CA . CYS B 1 38 ? 33.318 44.417 10.021 1.00 22.79 38 CYS B CA 1
ATOM 1093 C C . CYS B 1 38 ? 33.371 45.847 9.501 1.00 27.06 38 CYS B C 1
ATOM 1094 O O . CYS B 1 38 ? 33.033 46.123 8.349 1.00 27.75 38 CYS B O 1
ATOM 1097 N N . ARG B 1 39 ? 33.820 46.743 10.373 1.00 32.22 39 ARG B N 1
ATOM 1098 C CA . ARG B 1 39 ? 33.900 48.166 10.092 1.00 38.44 39 ARG B CA 1
ATOM 1099 C C . ARG B 1 39 ? 32.625 48.696 9.473 1.00 41.55 39 ARG B C 1
ATOM 1100 O O . ARG B 1 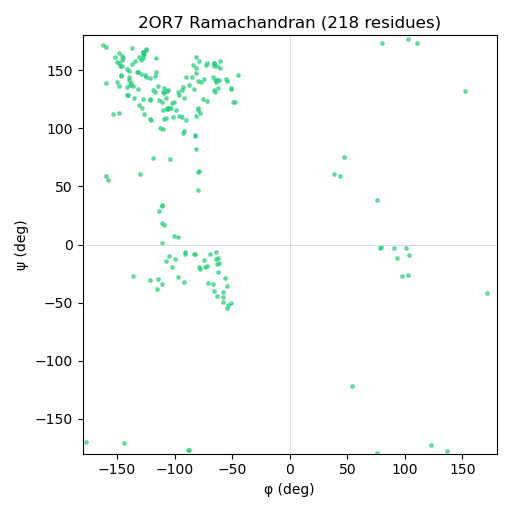39 ? 32.514 48.982 8.282 1.00 42.72 39 ARG B O 1
ATOM 1108 N N . HIS B 1 40 ? 31.671 48.815 10.380 1.00 44.92 40 HIS B N 1
ATOM 1109 C CA . HIS B 1 40 ? 30.306 49.261 10.192 1.00 47.85 40 HIS B CA 1
ATOM 1110 C C . HIS B 1 40 ? 29.956 48.869 11.609 1.00 49.17 40 HIS B C 1
ATOM 1111 O O . HIS B 1 40 ? 29.274 49.575 12.352 1.00 50.19 40 HIS B O 1
ATOM 1118 N N . SER B 1 41 ? 30.491 47.705 11.957 1.00 50.34 41 SER B N 1
ATOM 1119 C CA . SER B 1 41 ? 30.323 47.109 13.263 1.00 51.07 41 SER B CA 1
ATOM 1120 C C . SER B 1 41 ? 31.675 46.693 13.836 1.00 51.14 41 SER B C 1
ATOM 1121 O O . SER B 1 41 ? 31.919 45.511 14.081 1.00 51.69 41 SER B O 1
ATOM 1124 N N . TYR B 1 42 ? 32.562 47.666 14.021 1.00 50.63 42 TYR B N 1
ATOM 1125 C CA . TYR B 1 42 ? 33.866 47.408 14.619 1.00 49.52 42 TYR B CA 1
ATOM 1126 C C . TYR B 1 42 ? 33.528 47.348 16.106 1.00 47.37 42 TYR B C 1
ATOM 1127 O O . TYR B 1 42 ? 34.168 47.966 16.960 1.00 47.39 42 TYR B O 1
ATOM 1136 N N . CYS B 1 43 ? 32.469 46.589 16.375 1.00 43.79 43 CYS B N 1
ATOM 1137 C CA . CYS B 1 43 ? 31.932 46.371 17.704 1.00 40.40 43 CYS B CA 1
ATOM 1138 C C . CYS B 1 43 ? 31.156 47.575 18.214 1.00 40.53 43 CYS B C 1
ATOM 1139 O O . CYS B 1 43 ? 31.236 47.928 19.390 1.00 40.26 43 CYS B O 1
ATOM 1142 N N . ILE B 1 44 ? 30.412 48.207 17.309 1.00 40.78 44 ILE B N 1
ATOM 1143 C CA . ILE B 1 44 ? 29.578 49.348 17.661 1.00 40.88 44 ILE B CA 1
ATOM 1144 C C . ILE B 1 44 ? 28.508 48.759 18.571 1.00 39.98 44 ILE B C 1
ATOM 1145 O O . ILE B 1 44 ? 28.032 49.402 19.506 1.00 40.42 44 ILE B O 1
ATOM 1150 N N . ARG B 1 45 ? 28.147 47.516 18.269 1.00 38.59 45 ARG B N 1
ATOM 1151 C CA . ARG B 1 45 ? 27.173 46.744 19.029 1.00 37.08 45 ARG B CA 1
ATOM 1152 C C . ARG B 1 45 ? 27.968 45.536 19.517 1.00 35.21 45 ARG B C 1
ATOM 1153 O O . ARG B 1 45 ? 27.834 44.426 18.996 1.00 33.94 45 ARG B O 1
ATOM 1161 N N . SER B 1 46 ? 28.813 45.781 20.513 1.00 32.36 46 SER B N 1
ATOM 1162 C CA . SER B 1 46 ? 29.686 44.765 21.086 1.00 29.69 46 SER B CA 1
ATOM 1163 C C . SER B 1 46 ? 28.993 43.611 21.799 1.00 27.42 46 SER B C 1
ATOM 1164 O O . SER B 1 46 ? 27.986 43.790 22.484 1.00 28.77 46 SER B O 1
ATOM 1167 N N . LEU B 1 47 ? 29.553 42.420 21.623 1.00 22.12 47 LEU B N 1
ATOM 1168 C CA . LEU B 1 47 ? 29.042 41.212 22.253 1.00 20.53 47 LEU B CA 1
ATOM 1169 C C . LEU B 1 47 ? 30.056 40.775 23.300 1.00 19.38 47 LEU B C 1
ATOM 1170 O O . LEU B 1 47 ? 29.699 40.245 24.352 1.00 19.97 47 LEU B O 1
ATOM 1175 N N . ILE B 1 48 ? 31.326 41.016 22.988 1.00 18.09 48 ILE B N 1
ATOM 1176 C CA . ILE B 1 48 ? 32.441 40.646 23.851 1.00 18.89 48 ILE B CA 1
ATOM 1177 C C . ILE B 1 48 ? 33.584 41.647 23.747 1.00 17.63 48 ILE B C 1
ATOM 1178 O O . ILE B 1 48 ? 33.844 42.208 22.682 1.00 16.81 48 ILE B O 1
ATOM 1183 N N . TRP B 1 49 ? 34.262 41.859 24.868 1.00 18.03 49 TRP B N 1
ATOM 1184 C CA . TRP B 1 49 ? 35.433 42.720 24.919 1.00 18.37 49 TRP B CA 1
ATOM 1185 C C . TRP B 1 49 ? 36.422 42.003 25.816 1.00 17.91 49 TRP B C 1
ATOM 1186 O O . TRP B 1 49 ? 36.033 41.432 26.833 1.00 17.53 49 TRP B O 1
ATOM 1197 N N . THR B 1 50 ? 37.690 41.993 25.426 1.00 16.39 50 THR B N 1
ATOM 1198 C CA . THR B 1 50 ? 38.717 41.386 26.264 1.00 16.19 50 THR B CA 1
ATOM 1199 C C . THR B 1 50 ? 39.775 42.449 26.481 1.00 16.60 50 THR B C 1
ATOM 1200 O O . THR B 1 50 ? 39.772 43.487 25.811 1.00 16.54 50 THR B O 1
ATOM 1204 N N . ASN B 1 51 ? 40.672 42.191 27.425 1.00 16.78 51 ASN B N 1
ATOM 1205 C CA . ASN B 1 51 ? 41.769 43.108 27.693 1.00 16.91 51 ASN B CA 1
ATOM 1206 C C . ASN B 1 51 ? 43.024 42.405 27.188 1.00 17.09 51 ASN B C 1
ATOM 1207 O O . ASN B 1 51 ? 44.148 42.771 27.531 1.00 17.63 51 ASN B O 1
ATOM 1212 N N . GLY B 1 52 ? 42.803 41.388 26.359 1.00 16.04 52 GLY B N 1
ATOM 1213 C CA . GLY B 1 52 ? 43.886 40.601 25.806 1.00 15.81 52 GLY B CA 1
ATOM 1214 C C . GLY B 1 52 ? 44.032 39.261 26.507 1.00 16.17 52 GLY B C 1
ATOM 1215 O O . GLY B 1 52 ? 44.508 38.288 25.919 1.00 16.08 52 GLY B O 1
ATOM 1216 N N . TYR B 1 53 ? 43.597 39.197 27.764 1.00 17.20 53 TYR B N 1
ATOM 1217 C CA . TYR B 1 53 ? 43.731 37.973 28.544 1.00 18.05 53 TYR B CA 1
ATOM 1218 C C . TYR B 1 53 ? 42.425 37.391 29.064 1.00 18.16 53 TYR B C 1
ATOM 1219 O O . TYR B 1 53 ? 42.306 36.176 29.228 1.00 20.06 53 TYR B O 1
ATOM 1228 N N . THR B 1 54 ? 41.455 38.253 29.338 1.00 19.67 54 THR B N 1
ATOM 1229 C CA . THR B 1 54 ? 40.170 37.799 29.853 1.00 21.74 54 THR B CA 1
ATOM 1230 C C . THR B 1 54 ? 39.028 38.659 29.329 1.00 21.59 54 THR B C 1
ATOM 1231 O O . THR B 1 54 ? 39.236 39.798 28.912 1.00 21.23 54 THR B O 1
ATOM 1235 N N . VAL B 1 55 ? 37.820 38.106 29.353 1.00 21.54 55 VAL B N 1
ATOM 1236 C CA . VAL B 1 55 ? 36.643 38.838 28.908 1.00 21.63 55 VAL B CA 1
ATOM 1237 C C . VAL B 1 55 ? 36.339 39.897 29.960 1.00 22.62 55 VAL B C 1
ATOM 1238 O O . VAL B 1 55 ? 36.160 39.577 31.135 1.00 22.83 55 VAL B O 1
ATOM 1242 N N . THR B 1 56 ? 36.292 41.156 29.538 1.00 22.83 56 THR B N 1
ATOM 1243 C CA . THR B 1 56 ? 36.018 42.256 30.451 1.00 23.95 56 THR B CA 1
ATOM 1244 C C . THR B 1 56 ? 34.598 42.790 30.301 1.00 25.53 56 THR B C 1
ATOM 1245 O O . THR B 1 56 ? 34.137 43.596 31.112 1.00 25.86 56 THR B O 1
ATOM 1249 N N . HIS B 1 57 ? 33.909 42.340 29.258 1.00 25.61 57 HIS B N 1
ATOM 1250 C CA . HIS B 1 57 ? 32.535 42.750 29.000 1.00 26.64 57 HIS B CA 1
ATOM 1251 C C . HIS B 1 57 ? 31.845 41.753 28.083 1.00 26.84 57 HIS B C 1
ATOM 1252 O O . HIS B 1 57 ? 32.440 41.266 27.122 1.00 24.80 57 HIS B O 1
ATOM 1259 N N . GLN B 1 58 ? 30.589 41.454 28.392 1.00 26.44 58 GLN B N 1
ATOM 1260 C CA . GLN B 1 58 ? 29.789 40.533 27.592 1.00 27.87 58 GLN B CA 1
ATOM 1261 C C . GLN B 1 58 ? 28.367 41.074 27.540 1.00 28.03 58 GLN B C 1
ATOM 1262 O O . GLN B 1 58 ? 27.830 41.503 28.563 1.00 29.09 58 GLN B O 1
ATOM 1268 N N . ARG B 1 59 ? 27.756 41.069 26.359 1.00 26.99 59 ARG B N 1
ATOM 1269 C CA . ARG B 1 59 ? 26.390 41.566 26.239 1.00 27.96 59 ARG B CA 1
ATOM 1270 C C . ARG B 1 59 ? 25.478 40.770 27.167 1.00 27.44 59 ARG B C 1
ATOM 1271 O O . ARG B 1 59 ? 24.637 41.335 27.867 1.00 27.73 59 ARG B O 1
ATOM 1279 N N . ASN B 1 60 ? 25.643 39.452 27.152 1.00 27.41 60 ASN B N 1
ATOM 1280 C CA . ASN B 1 60 ? 24.882 38.559 28.016 1.00 27.24 60 ASN B CA 1
ATOM 1281 C C . ASN B 1 60 ? 25.597 37.215 28.077 1.00 26.80 60 ASN B C 1
ATOM 1282 O O . ASN B 1 60 ? 26.560 36.983 27.343 1.00 25.34 60 ASN B O 1
ATOM 1287 N N . SER B 1 61 ? 25.133 36.332 28.956 1.00 25.94 61 SER B N 1
ATOM 1288 C CA . SER B 1 61 ? 25.760 35.028 29.146 1.00 26.09 61 SER B CA 1
ATOM 1289 C C . SER B 1 61 ? 25.779 34.084 27.945 1.00 25.13 61 SER B C 1
ATOM 1290 O O . SER B 1 61 ? 26.471 33.065 27.978 1.00 25.19 61 SER B O 1
ATOM 1293 N N . ARG B 1 62 ? 25.032 34.408 26.892 1.00 24.10 62 ARG B N 1
ATOM 1294 C CA . ARG B 1 62 ? 25.004 33.551 25.708 1.00 23.45 62 ARG B CA 1
ATOM 1295 C C . ARG B 1 62 ? 26.282 33.651 24.880 1.00 21.72 62 ARG B C 1
ATOM 1296 O O . ARG B 1 62 ? 26.572 32.772 24.072 1.00 21.79 62 ARG B O 1
ATOM 1304 N N . TYR B 1 63 ? 27.044 34.722 25.079 1.00 20.12 63 TYR B N 1
ATOM 1305 C CA . TYR B 1 63 ? 28.281 34.911 24.329 1.00 19.69 63 TYR B CA 1
ATOM 1306 C C . TYR B 1 63 ? 29.475 34.566 25.210 1.00 19.91 63 TYR B C 1
ATOM 1307 O O . TYR B 1 63 ? 29.711 35.205 26.237 1.00 21.21 63 TYR B O 1
ATOM 1316 N N . GLN B 1 64 ? 30.229 33.551 24.799 1.00 19.50 64 GLN B N 1
ATOM 1317 C CA . GLN B 1 64 ? 31.368 33.079 25.576 1.00 20.04 64 GLN B CA 1
ATOM 1318 C C . GLN B 1 64 ? 32.644 32.871 24.769 1.00 18.66 64 GLN B C 1
ATOM 1319 O O . GLN B 1 64 ? 32.593 32.530 23.591 1.00 18.18 64 GLN B O 1
ATOM 1325 N N . LEU B 1 65 ? 33.787 33.082 25.416 1.00 18.20 65 LEU B N 1
ATOM 1326 C CA . LEU B 1 65 ? 35.081 32.832 24.788 1.00 17.94 65 LEU B CA 1
ATOM 1327 C C . LEU B 1 65 ? 35.615 31.647 25.584 1.00 18.74 65 LEU B C 1
ATOM 1328 O O . LEU B 1 65 ? 36.116 31.813 26.698 1.00 19.93 65 LEU B O 1
ATOM 1333 N N . LYS B 1 66 ? 35.489 30.452 25.017 1.00 18.38 66 LYS B N 1
ATOM 1334 C CA . LYS B 1 66 ? 35.913 29.229 25.693 1.00 19.62 66 LYS B CA 1
ATOM 1335 C C . LYS B 1 66 ? 37.344 28.768 25.456 1.00 20.10 66 LYS B C 1
ATOM 1336 O O . LYS B 1 66 ? 37.811 27.834 26.112 1.00 21.39 66 LYS B O 1
ATOM 1342 N N . GLY B 1 67 ? 38.041 29.410 24.525 1.00 18.80 67 GLY B N 1
ATOM 1343 C CA . GLY B 1 67 ? 39.408 29.015 24.242 1.00 18.60 67 GLY B CA 1
ATOM 1344 C C . GLY B 1 67 ? 40.420 29.731 25.112 1.00 18.85 67 GLY B C 1
ATOM 1345 O O . GLY B 1 67 ? 40.050 30.503 25.996 1.00 19.19 67 GLY B O 1
ATOM 1346 N N . ASN B 1 68 ? 41.700 29.473 24.867 1.00 19.38 68 ASN B N 1
ATOM 1347 C CA . ASN B 1 68 ? 42.761 30.112 25.635 1.00 19.56 68 ASN B CA 1
ATOM 1348 C C . ASN B 1 68 ? 43.016 31.493 25.043 1.00 18.67 68 ASN B C 1
ATOM 1349 O O . ASN B 1 68 ? 43.791 31.653 24.102 1.00 17.84 68 ASN B O 1
ATOM 1354 N N . ILE B 1 69 ? 42.341 32.484 25.611 1.00 17.44 69 ILE B N 1
ATOM 1355 C CA . ILE B 1 69 ? 42.436 33.862 25.152 1.00 16.78 69 ILE B CA 1
ATOM 1356 C C . ILE B 1 69 ? 43.854 34.425 25.070 1.00 17.32 69 ILE B C 1
ATOM 1357 O O . ILE B 1 69 ? 44.257 34.947 24.031 1.00 15.94 69 ILE B O 1
ATOM 1362 N N . SER B 1 70 ? 44.617 34.315 26.153 1.00 18.01 70 SER B N 1
ATOM 1363 C CA . SER B 1 70 ? 45.976 34.854 26.166 1.00 19.44 70 SER B CA 1
ATOM 1364 C C . SER B 1 70 ? 46.908 34.195 25.154 1.00 19.39 70 SER B C 1
ATOM 1365 O O . SER B 1 70 ? 47.975 34.731 24.848 1.00 21.05 70 SER B O 1
ATOM 1368 N N . GLU B 1 71 ? 46.516 33.033 24.641 1.00 18.54 71 GLU B N 1
ATOM 1369 C CA . GLU B 1 71 ? 47.328 32.332 23.656 1.00 19.43 71 GLU B CA 1
ATOM 1370 C C . GLU B 1 71 ? 46.848 32.627 22.238 1.00 18.03 71 GLU B C 1
ATOM 1371 O O . GLU B 1 71 ? 47.332 32.046 21.264 1.00 17.97 71 GLU B O 1
ATOM 1377 N N . GLY B 1 72 ? 45.890 33.542 22.135 1.00 15.84 72 GLY B N 1
ATOM 1378 C CA . GLY B 1 72 ? 45.398 33.940 20.829 1.00 15.08 72 GLY B CA 1
ATOM 1379 C C . GLY B 1 72 ? 44.092 33.346 20.348 1.00 15.53 72 GLY B C 1
ATOM 1380 O O . GLY B 1 72 ? 43.631 33.701 19.266 1.00 14.46 72 GLY B O 1
ATOM 1381 N N . ASN B 1 73 ? 43.491 32.442 21.115 1.00 13.33 73 ASN B N 1
ATOM 1382 C CA . ASN B 1 73 ? 42.225 31.855 20.688 1.00 13.37 73 ASN B CA 1
ATOM 1383 C C . ASN B 1 73 ? 41.071 32.656 21.276 1.00 13.14 73 ASN B C 1
ATOM 1384 O O . ASN B 1 73 ? 40.669 32.449 22.423 1.00 13.44 73 ASN B O 1
ATOM 1389 N N . VAL B 1 74 ? 40.555 33.589 20.482 1.00 12.72 74 VAL B N 1
ATOM 1390 C CA . VAL B 1 74 ? 39.456 34.436 20.910 1.00 11.53 74 VAL B CA 1
ATOM 1391 C C . VAL B 1 74 ? 38.176 34.110 20.141 1.00 10.56 74 VAL B C 1
ATOM 1392 O O . VAL B 1 74 ? 37.344 34.982 19.868 1.00 11.22 74 VAL B O 1
ATOM 1396 N N . SER B 1 75 ? 38.025 32.829 19.820 1.00 11.24 75 SER B N 1
ATOM 1397 C CA . SER B 1 75 ? 36.858 32.339 19.098 1.00 11.60 75 SER B CA 1
ATOM 1398 C C . SER B 1 75 ? 35.609 32.533 19.952 1.00 12.40 75 SER B C 1
ATOM 1399 O O . SER B 1 75 ? 35.634 32.313 21.169 1.00 13.51 75 SER B O 1
ATOM 1402 N N . LEU B 1 76 ? 34.520 32.944 19.310 1.00 11.96 76 LEU B N 1
ATOM 1403 C CA . LEU B 1 76 ? 33.253 33.179 19.992 1.00 12.57 76 LEU B CA 1
ATOM 1404 C C . LEU B 1 76 ? 32.317 31.976 19.967 1.00 13.60 76 LEU B C 1
ATOM 1405 O O . LEU B 1 76 ? 32.110 31.360 18.923 1.00 14.33 76 LEU B O 1
ATOM 1410 N N . THR B 1 77 ? 31.756 31.641 21.122 1.00 14.51 77 THR B N 1
ATOM 1411 C CA . THR B 1 77 ? 30.786 30.561 21.180 1.00 15.96 77 THR B CA 1
ATOM 1412 C C . THR B 1 77 ? 29.464 31.210 21.554 1.00 15.78 77 THR B C 1
ATOM 1413 O O . THR B 1 77 ? 29.379 31.936 22.546 1.00 16.46 77 THR B O 1
ATOM 1417 N N . ILE B 1 78 ? 28.447 30.986 20.729 1.00 15.79 78 ILE B N 1
ATOM 1418 C CA . ILE B 1 78 ? 27.120 31.522 20.991 1.00 16.71 78 ILE B CA 1
ATOM 1419 C C . ILE B 1 78 ? 26.304 30.338 21.476 1.00 17.36 78 ILE B C 1
ATOM 1420 O O . ILE B 1 78 ? 26.120 29.362 20.747 1.00 17.41 78 ILE B O 1
ATOM 1425 N N . GLU B 1 79 ? 25.837 30.424 22.716 1.00 19.13 79 GLU B N 1
ATOM 1426 C CA . GLU B 1 79 ? 25.057 29.350 23.317 1.00 21.38 79 GLU B CA 1
ATOM 1427 C C . GLU B 1 79 ? 23.576 29.423 22.963 1.00 20.63 79 GLU B C 1
ATOM 1428 O O . GLU B 1 79 ? 23.046 30.493 22.667 1.00 20.98 79 GLU B O 1
ATOM 1434 N N . ASN B 1 80 ? 22.923 28.266 22.998 1.00 21.88 80 ASN B N 1
ATOM 1435 C CA . ASN B 1 80 ? 21.490 28.157 22.744 1.00 21.98 80 ASN B CA 1
ATOM 1436 C C . ASN B 1 80 ? 21.008 29.083 21.629 1.00 20.30 80 ASN B C 1
ATOM 1437 O O . ASN B 1 80 ? 20.159 29.949 21.845 1.00 20.20 80 ASN B O 1
ATOM 1442 N N . THR B 1 81 ? 21.541 28.886 20.429 1.00 19.59 81 THR B N 1
ATOM 1443 C CA . THR B 1 81 ? 21.169 29.726 19.297 1.00 17.67 81 THR B CA 1
ATOM 1444 C C . THR B 1 81 ? 19.717 29.586 18.870 1.00 17.11 81 THR B C 1
ATOM 1445 O O . THR B 1 81 ? 19.064 28.575 19.135 1.00 17.98 81 THR B O 1
ATOM 1449 N N . VAL B 1 82 ? 19.218 30.632 18.223 1.00 15.52 82 VAL B N 1
ATOM 1450 C CA . VAL B 1 82 ? 17.869 30.648 17.676 1.00 14.88 82 VAL B CA 1
ATOM 1451 C C . VAL B 1 82 ? 18.062 31.090 16.234 1.00 14.89 82 VAL B C 1
ATOM 1452 O O . VAL B 1 82 ? 19.093 31.672 15.897 1.00 14.22 82 VAL B O 1
ATOM 1456 N N . VAL B 1 83 ? 17.096 30.797 15.375 1.00 14.44 83 VAL B N 1
ATOM 1457 C CA . VAL B 1 83 ? 17.212 31.168 13.973 1.00 14.52 83 VAL B CA 1
ATOM 1458 C C . VAL B 1 83 ? 17.477 32.664 13.841 1.00 15.28 83 VAL B C 1
ATOM 1459 O O . VAL B 1 83 ? 18.235 33.088 12.965 1.00 15.17 83 VAL B O 1
ATOM 1463 N N . GLY B 1 84 ? 16.878 33.448 14.735 1.00 15.15 84 GLY B N 1
ATOM 1464 C CA . GLY B 1 84 ? 17.057 34.890 14.715 1.00 15.64 84 GLY B CA 1
ATOM 1465 C C . GLY B 1 84 ? 18.470 35.380 14.984 1.00 14.46 84 GLY B C 1
ATOM 1466 O O . GLY B 1 84 ? 18.728 36.580 14.891 1.00 15.22 84 GLY B O 1
ATOM 1467 N N . ASP B 1 85 ? 19.380 34.476 15.341 1.00 13.22 85 ASP B N 1
ATOM 1468 C CA . ASP B 1 85 ? 20.776 34.850 15.588 1.00 13.25 85 ASP B CA 1
ATOM 1469 C C . ASP B 1 85 ? 21.544 34.918 14.276 1.00 13.47 85 ASP B C 1
ATOM 1470 O O . ASP B 1 85 ? 22.693 35.349 14.244 1.00 13.61 85 ASP B O 1
ATOM 1475 N N . GLY B 1 86 ? 20.908 34.483 13.194 1.00 13.23 86 GLY B N 1
ATOM 1476 C CA . GLY B 1 86 ? 21.571 34.473 11.903 1.00 13.09 86 GLY B CA 1
ATOM 1477 C C . GLY B 1 86 ? 22.020 35.828 11.398 1.00 12.27 86 GLY B C 1
ATOM 1478 O O . GLY B 1 86 ? 21.507 36.871 11.813 1.00 13.91 86 GLY B O 1
ATOM 1479 N N . GLY B 1 87 ? 22.991 35.817 10.495 1.00 11.15 87 GLY B N 1
ATOM 1480 C CA . GLY B 1 87 ? 23.457 37.072 9.945 1.00 10.97 87 GLY B CA 1
ATOM 1481 C C . GLY B 1 87 ? 24.933 37.324 10.136 1.00 11.23 87 GLY B C 1
ATOM 1482 O O . GLY B 1 87 ? 25.672 36.453 10.594 1.00 10.35 87 GLY B O 1
ATOM 1483 N N . PRO B 1 88 ? 25.392 38.530 9.789 1.00 11.31 88 PRO B N 1
ATOM 1484 C CA . PRO B 1 88 ? 26.802 38.896 9.917 1.00 11.37 88 PRO B CA 1
ATOM 1485 C C . PRO B 1 88 ? 27.297 39.174 11.331 1.00 11.30 88 PRO B C 1
ATOM 1486 O O . PRO B 1 88 ? 26.586 39.751 12.152 1.00 12.11 88 PRO B O 1
ATOM 1490 N N . TYR B 1 89 ? 28.530 38.741 11.587 1.00 11.67 89 TYR B N 1
ATOM 1491 C CA . TYR B 1 89 ? 29.226 38.947 12.854 1.00 11.11 89 TYR B CA 1
ATOM 1492 C C . TYR B 1 89 ? 30.645 39.350 12.499 1.00 11.42 89 TYR B C 1
ATOM 1493 O O . TYR B 1 89 ? 31.133 39.025 11.412 1.00 12.55 89 TYR B O 1
ATOM 1502 N N . CYS B 1 90 ? 31.306 40.056 13.410 1.00 10.73 90 CYS B N 1
ATOM 1503 C CA . CYS B 1 90 ? 32.673 40.500 13.168 1.00 11.27 90 CYS B CA 1
ATOM 1504 C C . CYS B 1 90 ? 33.591 40.302 14.362 1.00 10.74 90 CYS B C 1
ATOM 1505 O O . CYS B 1 90 ? 33.211 40.578 15.502 1.00 10.37 90 CYS B O 1
ATOM 1508 N N . CYS B 1 91 ? 34.792 39.803 14.088 1.00 10.72 91 CYS B N 1
ATOM 1509 C CA . CYS B 1 91 ? 35.822 39.634 15.106 1.00 11.50 91 CYS B CA 1
ATOM 1510 C C . CYS B 1 91 ? 36.887 40.690 14.810 1.00 12.47 91 CYS B C 1
ATOM 1511 O O . CYS B 1 91 ? 37.332 40.822 13.669 1.00 10.48 91 CYS B O 1
ATOM 1514 N N . VAL B 1 92 ? 37.287 41.444 15.827 1.00 10.61 92 VAL B N 1
ATOM 1515 C CA . VAL B 1 92 ? 38.315 42.462 15.650 1.00 12.95 92 VAL B CA 1
ATOM 1516 C C . VAL B 1 92 ? 39.407 42.282 16.695 1.00 12.17 92 VAL B C 1
ATOM 1517 O O . VAL B 1 92 ? 39.135 42.385 17.889 1.00 13.08 92 VAL B O 1
ATOM 1521 N N . VAL B 1 93 ? 40.630 41.999 16.253 1.00 11.80 93 VAL B N 1
ATOM 1522 C CA . VAL B 1 93 ? 41.754 41.854 17.180 1.00 12.29 93 VAL B CA 1
ATOM 1523 C C . VAL B 1 93 ? 42.586 43.117 16.976 1.00 12.26 93 VAL B C 1
ATOM 1524 O O . VAL B 1 93 ? 43.109 43.359 15.886 1.00 11.77 93 VAL B O 1
ATOM 1528 N N . GLU B 1 94 ? 42.694 43.916 18.032 1.00 12.05 94 GLU B N 1
ATOM 1529 C CA . GLU B 1 94 ? 43.385 45.202 17.967 1.00 13.48 94 GLU B CA 1
ATOM 1530 C C . GLU B 1 94 ? 44.904 45.190 18.030 1.00 14.29 94 GLU B C 1
ATOM 1531 O O . GLU B 1 94 ? 45.507 45.750 18.944 1.00 14.83 94 GLU B O 1
ATOM 1537 N N . ILE B 1 95 ? 45.516 44.554 17.039 1.00 12.14 95 ILE B N 1
ATOM 1538 C CA . ILE B 1 95 ? 46.963 44.487 16.937 1.00 14.08 95 ILE B CA 1
ATOM 1539 C C . ILE B 1 95 ? 47.368 45.826 16.309 1.00 14.88 95 ILE B C 1
ATOM 1540 O O . ILE B 1 95 ? 47.080 46.083 15.143 1.00 15.17 95 ILE B O 1
ATOM 1545 N N . PRO B 1 96 ? 48.023 46.708 17.083 1.00 16.46 96 PRO B N 1
ATOM 1546 C CA . PRO B 1 96 ? 48.434 48.012 16.549 1.00 16.97 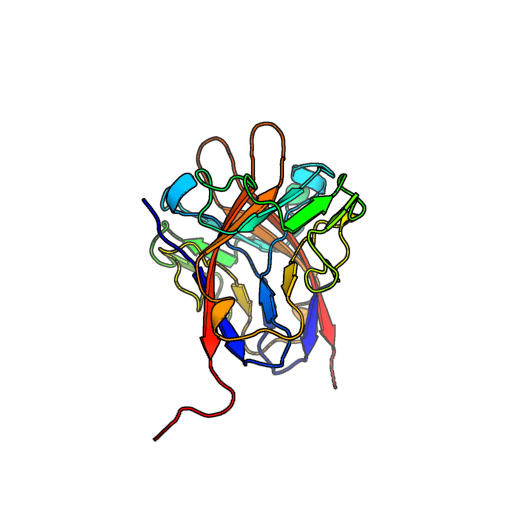96 PRO B CA 1
ATOM 1547 C C . PRO B 1 96 ? 49.163 47.949 15.211 1.00 16.56 96 PRO B C 1
ATOM 1548 O O . PRO B 1 96 ? 50.186 47.279 15.081 1.00 16.31 96 PRO B O 1
ATOM 1552 N N . GLY B 1 97 ? 48.620 48.651 14.221 1.00 16.72 97 GLY B N 1
ATOM 1553 C CA . GLY B 1 97 ? 49.231 48.678 12.903 1.00 16.96 97 GLY B CA 1
ATOM 1554 C C . GLY B 1 97 ? 48.953 47.461 12.039 1.00 15.85 97 GLY B C 1
ATOM 1555 O O . GLY B 1 97 ? 49.397 47.395 10.894 1.00 17.42 97 GLY B O 1
ATOM 1556 N N . ALA B 1 98 ? 48.229 46.486 12.578 1.00 14.21 98 ALA B N 1
ATOM 1557 C CA . ALA B 1 98 ? 47.912 45.287 11.814 1.00 13.27 98 ALA B CA 1
ATOM 1558 C C . ALA B 1 98 ? 46.684 44.585 12.385 1.00 12.32 98 ALA B C 1
ATOM 1559 O O . ALA B 1 98 ? 46.728 43.400 12.716 1.00 11.54 98 ALA B O 1
ATOM 1561 N N . PHE B 1 99 ? 45.587 45.325 12.494 1.00 11.36 99 PHE B N 1
ATOM 1562 C CA . PHE B 1 99 ? 44.351 44.768 13.026 1.00 11.33 99 PHE B CA 1
ATOM 1563 C C . PHE B 1 99 ? 43.944 43.535 12.241 1.00 11.35 99 PHE B C 1
ATOM 1564 O O . PHE B 1 99 ? 44.115 43.481 11.020 1.00 12.12 99 PHE B O 1
ATOM 1572 N N . HIS B 1 100 ? 43.418 42.544 12.950 1.00 11.73 100 HIS B N 1
ATOM 1573 C CA . HIS B 1 100 ? 42.929 41.329 12.313 1.00 10.73 100 HIS B CA 1
ATOM 1574 C C . HIS B 1 100 ? 41.411 41.377 12.379 1.00 11.07 100 HIS B C 1
ATOM 1575 O O . HIS B 1 100 ? 40.831 41.555 13.448 1.00 10.38 100 HIS B O 1
ATOM 1582 N N . PHE B 1 101 ? 40.779 41.238 11.222 1.00 9.14 101 PHE B N 1
ATOM 1583 C CA . PHE B 1 101 ? 39.329 41.262 11.118 1.00 10.34 101 PHE B CA 1
ATOM 1584 C C . PHE B 1 101 ? 38.860 39.962 10.500 1.00 11.00 101 PHE B C 1
ATOM 1585 O O . PHE B 1 101 ? 39.522 39.425 9.612 1.00 12.07 101 PHE B O 1
ATOM 1593 N N . VAL B 1 102 ? 37.724 39.4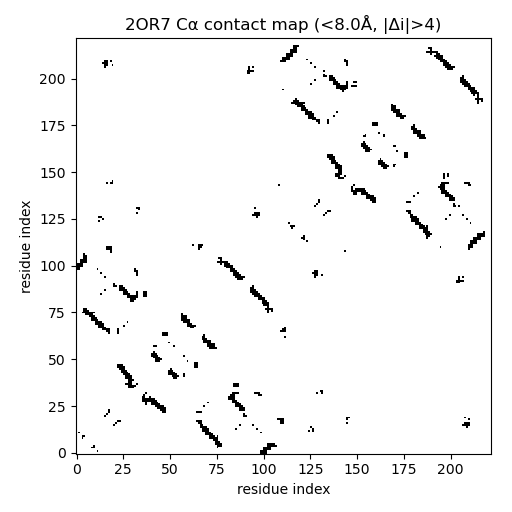60 10.970 1.00 10.49 102 VAL B N 1
ATOM 1594 C CA . VAL B 1 102 ? 37.123 38.280 10.373 1.00 11.30 102 VAL B CA 1
ATOM 1595 C C . VAL B 1 102 ? 35.635 38.567 10.241 1.00 11.43 102 VAL B C 1
ATOM 1596 O O . VAL B 1 102 ? 34.980 38.961 11.207 1.00 11.57 102 VAL B O 1
ATOM 1600 N N . ASP B 1 103 ? 35.124 38.407 9.028 1.00 10.65 103 ASP B N 1
ATOM 1601 C CA . ASP B 1 103 ? 33.713 38.609 8.746 1.00 12.06 103 ASP B CA 1
ATOM 1602 C C . ASP B 1 103 ? 33.044 37.244 8.692 1.00 13.86 103 ASP B C 1
ATOM 1603 O O . ASP B 1 103 ? 33.448 36.381 7.909 1.00 18.59 103 ASP B O 1
ATOM 1608 N N . TYR B 1 104 ? 32.036 37.039 9.529 1.00 12.81 104 TYR B N 1
ATOM 1609 C CA . TYR B 1 104 ? 31.316 35.777 9.527 1.00 13.24 104 TYR B CA 1
ATOM 1610 C C . TYR B 1 104 ? 29.868 35.969 9.123 1.00 13.08 104 TYR B C 1
ATOM 1611 O O . TYR B 1 104 ? 29.270 37.016 9.370 1.00 13.83 104 TYR B O 1
ATOM 1620 N N . MET B 1 105 ? 29.316 34.954 8.473 1.00 13.55 105 MET B N 1
ATOM 1621 C CA . MET B 1 105 ? 27.911 34.966 8.097 1.00 14.51 105 MET B CA 1
ATOM 1622 C C . MET B 1 105 ? 27.383 33.719 8.788 1.00 14.75 105 MET B C 1
ATOM 1623 O O . MET B 1 105 ? 27.704 32.600 8.389 1.00 16.75 105 MET B O 1
ATOM 1628 N N . LEU B 1 106 ? 26.600 33.904 9.843 1.00 12.32 106 LEU B N 1
ATOM 1629 C CA . LEU B 1 106 ? 26.074 32.764 10.572 1.00 13.14 106 LEU B CA 1
ATOM 1630 C C . LEU B 1 106 ? 24.715 32.326 10.067 1.00 12.68 106 LEU B C 1
ATOM 1631 O O . LEU B 1 106 ? 23.791 33.131 9.960 1.00 13.29 106 LEU B O 1
ATOM 1636 N N . GLU B 1 107 ? 24.612 31.044 9.730 1.00 12.95 107 GLU B N 1
ATOM 1637 C CA . GLU B 1 107 ? 23.349 30.473 9.295 1.00 13.72 107 GLU B CA 1
ATOM 1638 C C . GLU B 1 107 ? 22.892 29.545 10.413 1.00 14.49 107 GLU B C 1
ATOM 1639 O O . GLU B 1 107 ? 23.565 28.558 10.712 1.00 16.23 107 GLU B O 1
ATOM 1645 N N . VAL B 1 108 ? 21.770 29.870 11.045 1.00 13.79 108 VAL B N 1
ATOM 1646 C CA . VAL B 1 108 ? 21.238 29.010 12.098 1.00 14.39 108 VAL B CA 1
ATOM 1647 C C . VAL B 1 108 ? 20.021 28.295 11.527 1.00 14.45 108 VAL B C 1
ATOM 1648 O O . VAL B 1 108 ? 19.032 28.931 11.157 1.00 15.29 108 VAL B O 1
ATOM 1652 N N . LYS B 1 109 ? 20.109 26.972 11.437 1.00 15.71 109 LYS B N 1
ATOM 1653 C CA . LYS B 1 109 ? 19.011 26.171 10.906 1.00 17.55 109 LYS B CA 1
ATOM 1654 C C . LYS B 1 109 ? 18.075 25.765 12.034 1.00 18.11 109 LYS B C 1
ATOM 1655 O O . LYS B 1 109 ? 18.516 25.517 13.154 1.00 17.95 109 LYS B O 1
ATOM 1661 N N . PRO B 1 110 ? 16.763 25.711 11.76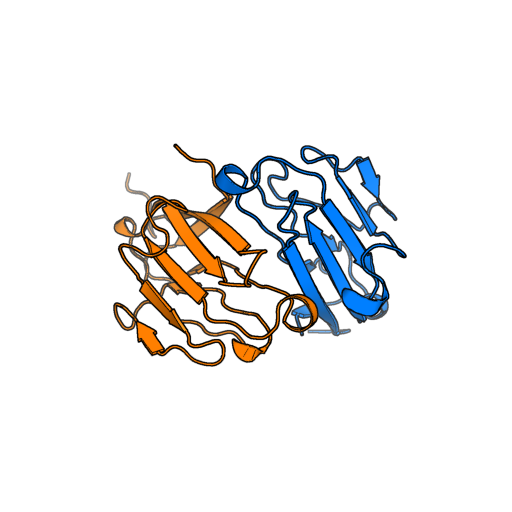0 1.00 18.39 110 PRO B N 1
ATOM 1662 C CA . PRO B 1 110 ? 15.833 25.307 12.820 1.00 19.18 110 PRO B CA 1
ATOM 1663 C C . PRO B 1 110 ? 16.023 23.802 13.045 1.00 19.21 110 PRO B C 1
ATOM 1664 O O . PRO B 1 110 ? 16.496 23.102 12.149 1.00 18.33 110 PRO B O 1
ATOM 1668 N N . GLU B 1 111 ? 15.683 23.304 14.230 1.00 20.28 111 GLU B N 1
ATOM 1669 C CA . GLU B 1 111 ? 15.846 21.874 14.503 1.00 21.45 111 GLU B CA 1
ATOM 1670 C C . GLU B 1 111 ? 14.980 21.040 13.573 1.00 20.99 111 GLU B C 1
ATOM 1671 O O . GLU B 1 111 ? 15.263 19.865 13.328 1.00 19.04 111 GLU B O 1
ATOM 1677 N N . LEU B 1 112 ? 13.921 21.663 13.070 1.00 21.77 112 LEU B N 1
ATOM 1678 C CA . LEU B 1 112 ? 12.994 21.028 12.143 1.00 21.91 112 LEU B CA 1
ATOM 1679 C C . LEU B 1 112 ? 12.577 22.060 11.109 1.00 22.70 112 LEU B C 1
ATOM 1680 O O . LEU B 1 112 ? 12.173 23.166 11.463 1.00 21.87 112 LEU B O 1
ATOM 1685 N N . VAL B 1 113 ? 12.690 21.707 9.833 1.00 23.14 113 VAL B N 1
ATOM 1686 C CA . VAL B 1 113 ? 12.282 22.619 8.776 1.00 25.76 113 VAL B CA 1
ATOM 1687 C C . VAL B 1 113 ? 10.815 22.331 8.487 1.00 27.98 113 VAL B C 1
ATOM 1688 O O . VAL B 1 113 ? 10.477 21.297 7.906 1.00 28.37 113 VAL B O 1
ATOM 1692 N N . PRO B 1 114 ? 9.925 23.245 8.909 1.00 30.46 114 PRO B N 1
ATOM 1693 C CA . PRO B 1 114 ? 8.474 23.152 8.733 1.00 32.22 114 PRO B CA 1
ATOM 1694 C C . PRO B 1 114 ? 8.057 22.717 7.336 1.00 33.23 114 PRO B C 1
ATOM 1695 O O . PRO B 1 114 ? 8.708 23.058 6.346 1.00 30.96 114 PRO B O 1
ATOM 1699 N N . ARG B 1 115 ? 6.958 21.969 7.281 1.00 35.29 115 ARG B N 1
ATOM 1700 C CA . ARG B 1 115 ? 6.396 21.452 6.040 1.00 37.45 115 ARG B CA 1
ATOM 1701 C C . ARG B 1 115 ? 7.041 20.135 5.625 1.00 38.52 115 ARG B C 1
ATOM 1702 O O . ARG B 1 115 ? 6.283 19.222 5.239 1.00 40.12 115 ARG B O 1
#

Solvent-accessible surface area: 10310 Å² total; per-residue (Å²): 89,41,106,10,46,29,50,95,78,13,67,0,34,2,13,2,4,14,64,70,15,34,63,15,51,0,3,0,0,38,0,48,0,123,84,8,87,17,141,111,39,1,1,78,4,73,1,129,72,43,62,118,86,123,64,79,68,13,63,17,144,28,77,20,37,72,0,28,2,10,0,9,0,48,94,0,74,80,67,11,33,19,42,4,0,0,6,0,49,20,103,72,24,84,6,34,1,39,17,91,4,66,9,78,99,129,186,180,84,39,25,13,71,26,89,9,77,16,41,78,80,12,67,0,31,2,28,3,3,25,121,58,14,34,67,16,51,0,0,0,0,50,20,31,1,113,132,5,70,11,130,138,18,0,1,76,4,76,0,117,75,53,85,90,77,82,59,81,62,11,56,20,138,30,71,17,37,122,0,40,1,10,0,8,0,44,93,1,80,80,74,13,37,18,43,5,0,0,0,0,32,22,109,70,24,68,3,36,1,4,0,68,4,77,9,97,48,120,139,107,94,296

GO terms:
  GO:0005886 plasma membrane (C, EXP)
  GO:0070287 ferritin receptor activity (F, IDA)
  GO:0009986 cell surface (C, IDA)
  GO:0006826 iron ion transport (P, IDA)

Foldseek 3Di:
DQEAAAQAKGKAWWFDACVVLPQAKKWKDFDFCVPCNHVRTAFIDRSQGTPDGPDDQWDQPDRRVRTTRITMGGRDDQVVFAKMKMWTPRDPDIDIDIDGYGYDHHD/DDDADEFEAEAQAKGKAWWFDACVVQNQAKKWKFAAFPPVPSPPVTQFIDRSQDTPDGPDPQWDQPDRRVRGTRMIMGGRDDQVSFAWMKIWTCRDPDIDIHIYTYGYHYNDDDD

Sequence (222 aa):
AVQGLAGHPVTLPCIYSTHLGGIVPMCWGLGECRHSYCIRSLIWTNGYTVTHQRNSRYQLKGNISEGNVSLTIENTVVGDGGPYCCVVEIPGAFHFVDYMLEVKPELMESHTAVQGLAGHPVTLPCIYSTHLGGIVPMCWGLGECRHSYCIRSLIWTNGYTVTHQRNSRYQLKGNISEGNVSLTIENTVVGDGGPYCCVVEIPGAFHFVDYMLEVKPELVPR